Protein AF-A0A0A8WTQ2-F1 (afdb_monomer)

Solvent-accessible surface area (backbone atoms only — not comparable to full-atom values): 17120 Å² total; per-residue (Å²): 131,83,79,76,84,58,74,83,60,85,69,45,47,66,54,45,45,53,53,54,60,69,44,36,67,80,77,40,65,86,68,78,78,81,47,86,86,31,69,68,46,49,50,52,48,53,53,22,51,54,48,33,56,48,39,59,52,68,38,46,84,52,70,68,56,56,51,50,52,35,49,75,70,70,44,81,79,72,81,53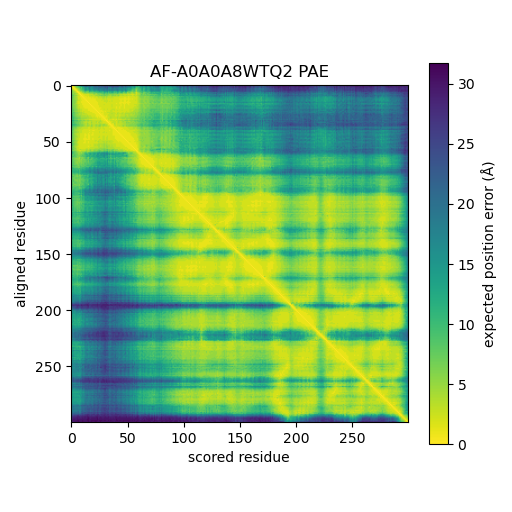,73,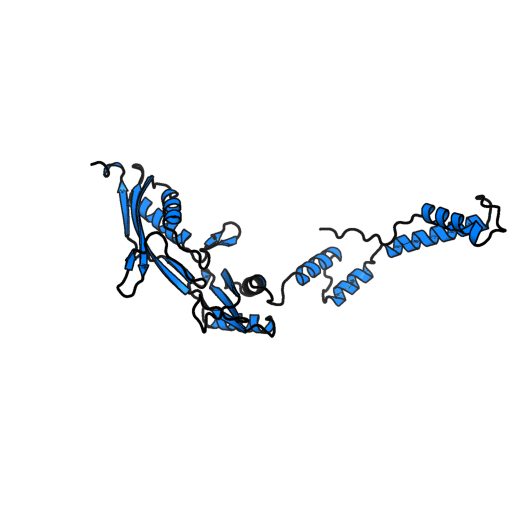67,57,36,50,54,50,51,53,53,56,72,66,51,75,77,52,35,82,50,49,66,36,45,25,50,49,47,53,73,73,32,85,64,39,59,44,56,50,46,42,77,30,22,42,68,92,81,45,58,71,87,45,80,33,86,53,21,29,22,36,32,40,33,36,22,73,91,73,75,38,90,56,50,54,69,69,57,40,53,50,52,42,56,60,44,65,81,24,48,49,92,79,50,48,75,42,56,42,54,60,42,70,47,58,36,28,40,41,34,36,36,31,26,43,88,88,62,60,57,66,61,43,49,52,49,49,52,49,51,52,52,61,62,43,22,75,70,36,80,40,98,87,72,47,72,47,48,52,57,63,29,56,55,50,43,53,68,58,51,51,57,52,53,48,66,38,89,55,44,66,43,72,81,44,78,43,41,28,32,75,50,99,92,41,80,40,78,48,61,64,47,44,86,37,53,61,58,20,39,61,35,78,39,68,88,74,30,45,79,47,65,45,53,61,88,74,72,70,135

Foldseek 3Di:
DDDPQAQPDDDALVNQLVVVVVCCCVPPVVPDDCDPPDVVVVVSSVVSVVVRVVSVVVSDDDPVNLCVVLVVLVFDDDDDSVVSVVVSVVVVVQQQADDDQVNLFSQCVVPDVQFQGKGKDAQDDVVPDDLPDGHHQEMEIETATDVVVVDRWDDPVSQVVSLVSNVVRYDPSHHYHYGYFAEFEKAKEWEFEFEPPDDQVVLVVQLVVLVCQQLPQWDQDPVRRTDHAAAQDKDFQVVSQVSSCPGPGTPHIPDMFMWGQDPVGTDTPPGIGGGRRRHGYDYDPVPYHYHYHYPVVPDD

Structure (mmCIF, N/CA/C/O backbone):
data_AF-A0A0A8WTQ2-F1
#
_entry.id   AF-A0A0A8WTQ2-F1
#
loop_
_atom_site.group_PDB
_atom_site.id
_atom_site.type_symbol
_atom_site.label_atom_id
_atom_site.label_alt_id
_atom_site.label_comp_id
_atom_site.label_asym_id
_atom_site.label_entity_id
_atom_site.label_seq_id
_atom_site.pdbx_PDB_ins_code
_atom_site.Cartn_x
_atom_site.Cartn_y
_atom_site.Cartn_z
_atom_site.occupancy
_atom_site.B_iso_or_equiv
_atom_site.auth_seq_id
_atom_site.auth_comp_id
_atom_site.auth_asym_id
_atom_site.auth_atom_id
_atom_site.pdbx_PDB_model_num
ATOM 1 N N . MET A 1 1 ? -17.372 12.027 11.924 1.00 43.75 1 MET A N 1
ATOM 2 C CA . MET A 1 1 ? -18.764 11.529 11.918 1.00 43.75 1 MET A CA 1
ATOM 3 C C . MET A 1 1 ? -19.214 11.450 13.368 1.00 43.75 1 MET A C 1
ATOM 5 O O . MET A 1 1 ? -18.496 10.845 14.155 1.00 43.75 1 MET A O 1
ATOM 9 N N . ALA A 1 2 ? -20.289 12.140 13.753 1.00 48.84 2 ALA A N 1
ATOM 10 C CA . ALA A 1 2 ? -20.777 12.099 15.131 1.00 48.84 2 ALA A CA 1
ATOM 11 C C . ALA A 1 2 ? -21.326 10.698 15.431 1.00 48.84 2 ALA A C 1
ATOM 13 O O . ALA A 1 2 ? -22.082 10.150 14.629 1.00 48.84 2 ALA A O 1
ATOM 14 N N . ILE A 1 3 ? -20.914 10.110 16.553 1.00 56.56 3 ILE A N 1
ATOM 15 C CA . ILE A 1 3 ? -21.449 8.826 17.009 1.00 56.56 3 ILE A CA 1
ATOM 16 C C . ILE A 1 3 ? -22.942 9.049 17.309 1.00 56.56 3 ILE A C 1
ATOM 18 O O . ILE A 1 3 ? -23.259 9.994 18.038 1.00 56.56 3 ILE A O 1
ATOM 22 N N . PRO A 1 4 ? -23.866 8.251 16.742 1.00 64.81 4 PRO A N 1
ATOM 23 C CA . PRO A 1 4 ? -25.291 8.413 17.002 1.00 64.81 4 PRO A CA 1
ATOM 24 C C . PRO A 1 4 ? -25.571 8.276 18.502 1.00 64.81 4 PRO A C 1
ATOM 26 O O . PRO A 1 4 ? -24.960 7.451 19.183 1.00 64.81 4 PRO A O 1
ATOM 29 N N . SER A 1 5 ? -26.484 9.094 19.028 1.00 65.62 5 SER A N 1
ATOM 30 C CA . SER A 1 5 ? -26.881 9.019 20.434 1.00 65.62 5 SER A CA 1
ATOM 31 C C . SER A 1 5 ? -27.412 7.620 20.746 1.00 65.62 5 SER A C 1
ATOM 33 O O . SER A 1 5 ? -28.364 7.167 20.108 1.00 65.62 5 SER A O 1
ATOM 35 N N . ILE A 1 6 ? -26.799 6.946 21.717 1.00 68.81 6 ILE A N 1
ATOM 36 C CA . ILE A 1 6 ? -27.224 5.617 22.152 1.00 68.81 6 ILE A CA 1
ATOM 37 C C . ILE A 1 6 ? -28.587 5.750 22.836 1.00 68.81 6 ILE A C 1
ATOM 39 O O . ILE A 1 6 ? -28.739 6.508 23.790 1.00 68.81 6 ILE A O 1
ATOM 43 N N . ASN A 1 7 ? -29.571 5.010 22.336 1.00 77.31 7 ASN A N 1
ATOM 44 C CA . ASN A 1 7 ? -30.902 4.913 22.918 1.00 77.31 7 ASN A CA 1
ATOM 45 C C . ASN A 1 7 ? -31.125 3.451 23.328 1.00 77.31 7 ASN A C 1
ATOM 47 O O . ASN A 1 7 ? -31.358 2.601 22.472 1.00 77.31 7 ASN A O 1
ATOM 51 N N . LEU A 1 8 ? -30.935 3.158 24.616 1.00 82.38 8 LEU A N 1
ATOM 52 C CA . LEU A 1 8 ? -31.102 1.826 25.205 1.00 82.38 8 LEU A CA 1
ATOM 53 C C . LEU A 1 8 ? -32.567 1.536 25.546 1.00 82.38 8 LEU A C 1
ATOM 55 O O . LEU A 1 8 ? -32.990 0.388 25.461 1.00 82.38 8 LEU A O 1
ATOM 59 N N . ASP A 1 9 ? -33.325 2.563 25.929 1.00 85.62 9 ASP A N 1
ATOM 60 C CA . ASP A 1 9 ? -34.755 2.478 26.222 1.00 85.62 9 ASP A CA 1
ATOM 61 C C . ASP A 1 9 ? -35.424 3.808 25.854 1.00 85.62 9 ASP A C 1
ATOM 63 O O . ASP A 1 9 ? -34.962 4.876 26.252 1.00 85.62 9 ASP A O 1
ATOM 67 N N . ASN A 1 10 ? -36.494 3.755 25.069 1.00 90.31 10 ASN A N 1
ATOM 68 C CA . ASN A 1 10 ? -37.186 4.925 24.538 1.00 90.31 10 ASN A CA 1
ATOM 69 C C . ASN A 1 10 ? -38.576 5.138 25.150 1.00 90.31 10 ASN A C 1
ATOM 71 O O . ASN A 1 10 ? -39.305 5.997 24.653 1.00 90.31 10 ASN A O 1
ATOM 75 N N . ARG A 1 11 ? -38.947 4.375 26.188 1.00 93.69 11 ARG A N 1
ATOM 76 C CA . ARG A 1 11 ? -40.238 4.534 26.863 1.00 93.69 11 ARG A CA 1
ATOM 77 C C . ARG A 1 11 ? -40.341 5.901 27.522 1.00 93.69 11 ARG A C 1
ATOM 79 O O . ARG A 1 11 ? -39.448 6.331 28.255 1.00 93.69 11 ARG A O 1
ATOM 86 N N . THR A 1 12 ? -41.461 6.550 27.261 1.00 94.62 12 THR A N 1
ATOM 87 C CA . THR A 1 12 ? -41.848 7.825 27.853 1.00 94.62 12 THR A CA 1
ATOM 88 C C . THR A 1 12 ? -42.639 7.608 29.138 1.00 94.62 12 THR A C 1
ATOM 90 O O . THR A 1 12 ? -43.081 6.496 29.442 1.00 94.62 12 THR A O 1
ATOM 93 N N . PHE A 1 13 ? -42.858 8.681 29.893 1.00 96.44 13 PHE A N 1
ATOM 94 C CA . PHE A 1 13 ? -43.782 8.684 31.025 1.00 96.44 13 PHE A CA 1
ATOM 95 C C . PHE A 1 13 ? -45.141 8.053 30.676 1.00 96.44 13 PHE A C 1
ATOM 97 O O . PHE A 1 13 ? -45.623 7.198 31.418 1.00 96.44 13 PHE A O 1
ATOM 104 N N . ASP A 1 14 ? -45.726 8.429 29.535 1.00 96.81 14 ASP A N 1
ATOM 105 C CA . ASP A 1 14 ? -47.048 7.952 29.118 1.00 96.81 14 ASP A CA 1
ATOM 106 C C . ASP A 1 14 ? -47.047 6.446 28.829 1.00 96.81 14 ASP A C 1
ATOM 108 O O . ASP A 1 14 ? -47.980 5.739 29.221 1.00 96.81 14 ASP A O 1
ATOM 112 N N . ASP A 1 15 ? -45.973 5.936 28.218 1.00 97.06 15 ASP A N 1
ATOM 113 C CA . ASP A 1 15 ? -45.803 4.502 27.965 1.00 97.06 15 ASP A CA 1
ATOM 114 C C . ASP A 1 15 ? -45.756 3.714 29.281 1.00 97.06 15 ASP A C 1
ATOM 116 O O . ASP A 1 15 ? -46.431 2.693 29.429 1.00 97.06 15 ASP A O 1
ATOM 120 N N . LEU A 1 16 ? -45.002 4.219 30.267 1.00 97.06 16 LEU A N 1
ATOM 121 C CA . LEU A 1 16 ? -44.865 3.596 31.586 1.00 97.06 16 LEU A CA 1
ATOM 122 C C . LEU A 1 16 ? -46.183 3.618 32.370 1.00 97.06 16 LEU A C 1
ATOM 124 O O . LEU A 1 16 ? -46.544 2.620 33.000 1.00 97.06 16 LEU A O 1
ATOM 128 N N . VAL A 1 17 ? -46.929 4.727 32.315 1.00 96.50 17 VAL A N 1
ATOM 129 C CA . VAL A 1 17 ? -48.241 4.843 32.967 1.00 96.50 17 VAL A CA 1
ATOM 130 C C . VAL A 1 17 ? -49.238 3.874 32.338 1.00 96.50 17 VAL A C 1
ATOM 132 O O . VAL A 1 17 ? -49.962 3.187 33.064 1.00 96.50 17 VAL A O 1
ATOM 135 N N . ALA A 1 18 ? -49.280 3.795 31.007 1.00 96.38 18 ALA A N 1
ATOM 136 C CA . ALA A 1 18 ? -50.167 2.885 30.293 1.00 96.38 18 ALA A CA 1
ATOM 137 C C . ALA A 1 18 ? -49.851 1.416 30.620 1.00 96.38 18 ALA A C 1
ATOM 139 O O . ALA A 1 18 ? -50.764 0.645 30.930 1.00 96.38 18 ALA A O 1
ATOM 140 N N . GLU A 1 19 ? -48.566 1.049 30.620 1.00 96.25 19 GLU A N 1
ATOM 141 C CA . GLU A 1 19 ? -48.093 -0.292 30.972 1.00 96.25 19 GLU A CA 1
ATOM 142 C C . GLU A 1 19 ? -48.492 -0.661 32.409 1.00 96.25 19 GLU A C 1
ATOM 144 O O . GLU A 1 19 ? -49.157 -1.675 32.635 1.00 96.25 19 GLU A O 1
ATOM 149 N N . LEU A 1 20 ? -48.157 0.184 33.389 1.00 95.38 20 LEU A N 1
ATOM 150 C CA . LEU A 1 20 ? -48.417 -0.101 34.801 1.00 95.38 20 LEU A CA 1
ATOM 151 C C . LEU A 1 20 ? -49.912 -0.114 35.136 1.00 95.38 20 LEU A C 1
ATOM 153 O O . LEU A 1 20 ? -50.347 -0.986 35.890 1.00 95.38 20 LEU A O 1
ATOM 157 N N . ARG A 1 21 ? -50.725 0.775 34.546 1.00 94.44 21 ARG A N 1
ATOM 158 C CA . ARG A 1 21 ? -52.193 0.723 34.690 1.00 94.44 21 ARG A CA 1
ATOM 159 C C . ARG A 1 21 ? -52.766 -0.576 34.121 1.00 94.44 21 ARG A C 1
ATOM 161 O O . ARG A 1 21 ? -53.636 -1.179 34.748 1.00 94.44 21 ARG A O 1
ATOM 168 N N . GLY A 1 22 ? -52.247 -1.044 32.985 1.00 94.44 22 GLY A N 1
ATOM 169 C CA . GLY A 1 22 ? -52.631 -2.324 32.384 1.00 94.44 22 GLY A CA 1
ATOM 170 C C . GLY A 1 22 ? -52.325 -3.540 33.267 1.00 94.44 22 GLY A C 1
ATOM 171 O O . GLY A 1 22 ? -52.993 -4.568 33.158 1.00 94.44 22 GLY A O 1
ATOM 172 N N . LEU A 1 23 ? -51.359 -3.423 34.184 1.00 95.38 23 LEU A N 1
ATOM 173 C CA . LEU A 1 23 ? -50.980 -4.480 35.124 1.00 95.38 23 LEU A CA 1
ATOM 174 C C . LEU A 1 23 ? -51.836 -4.507 36.404 1.00 95.38 23 LEU A C 1
ATOM 176 O O . LEU A 1 23 ? -51.878 -5.546 37.072 1.00 95.38 23 LEU A O 1
ATOM 180 N N . ILE A 1 24 ? -52.560 -3.430 36.740 1.00 94.75 24 ILE A N 1
ATOM 181 C CA . ILE A 1 24 ? -53.360 -3.341 37.978 1.00 94.75 24 ILE A CA 1
ATOM 182 C C . ILE A 1 24 ? -54.365 -4.499 38.117 1.00 94.75 24 ILE A C 1
ATOM 184 O O . ILE A 1 24 ? -54.330 -5.157 39.157 1.00 94.75 24 ILE A O 1
ATOM 188 N N . PRO A 1 25 ? -55.194 -4.852 37.109 1.00 94.00 25 PRO A N 1
ATOM 189 C CA . PRO A 1 25 ? -56.193 -5.917 37.264 1.00 94.00 25 PRO A CA 1
ATOM 190 C C . PRO A 1 25 ? -55.592 -7.287 37.595 1.00 94.00 25 PRO A C 1
ATOM 192 O O . PRO A 1 25 ? -56.245 -8.126 38.211 1.00 94.00 25 PRO A O 1
ATOM 195 N N . ARG A 1 26 ? -54.339 -7.523 37.187 1.00 95.81 26 ARG A N 1
ATOM 196 C CA . ARG A 1 26 ? -53.619 -8.771 37.452 1.00 95.81 26 ARG A CA 1
ATOM 197 C C . ARG A 1 26 ? -53.052 -8.826 38.870 1.00 95.81 26 ARG A C 1
ATOM 199 O O . ARG A 1 26 ? -53.019 -9.902 39.458 1.00 95.81 26 ARG A O 1
ATOM 206 N N . HIS A 1 27 ? -52.555 -7.702 39.383 1.00 94.38 27 HIS A N 1
ATOM 207 C CA . HIS A 1 27 ? -51.804 -7.654 40.642 1.00 94.38 27 HIS A CA 1
ATOM 208 C C . HIS A 1 27 ? -52.624 -7.153 41.836 1.00 94.38 27 HIS A C 1
ATOM 210 O O . HIS A 1 27 ? -52.336 -7.535 42.967 1.00 94.38 27 HIS A O 1
ATOM 216 N N . ALA A 1 28 ? -53.636 -6.324 41.594 1.00 93.88 28 ALA A N 1
ATOM 217 C CA . ALA A 1 28 ? -54.506 -5.732 42.603 1.00 93.88 28 ALA A CA 1
ATOM 218 C C . ALA A 1 28 ? -55.959 -5.668 42.083 1.00 93.88 28 ALA A C 1
ATOM 220 O O . ALA A 1 28 ? -56.480 -4.578 41.844 1.00 93.88 28 ALA A O 1
ATO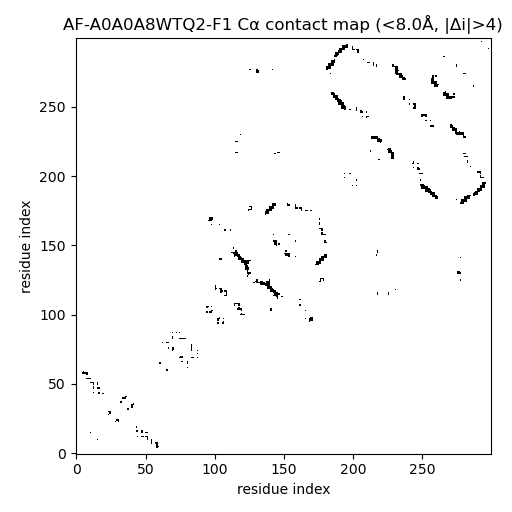M 221 N N . PRO A 1 29 ? -56.630 -6.822 41.892 1.00 93.00 29 PRO A N 1
ATOM 222 C CA . PRO A 1 29 ? -57.983 -6.877 41.326 1.00 93.00 29 PRO A CA 1
ATOM 223 C C . PRO A 1 29 ? -59.034 -6.135 42.168 1.00 93.00 29 PRO A C 1
ATOM 225 O O . PRO A 1 29 ? -60.028 -5.662 41.623 1.00 93.00 29 PRO A O 1
ATOM 228 N N . ASP A 1 30 ? -58.803 -5.990 43.477 1.00 94.88 30 ASP A N 1
ATOM 229 C CA . ASP A 1 30 ? -59.695 -5.265 44.392 1.00 94.88 30 ASP A CA 1
ATOM 230 C C . ASP A 1 30 ? -59.605 -3.733 44.238 1.00 94.88 30 ASP A C 1
ATOM 232 O O . ASP A 1 30 ? -60.490 -2.998 44.684 1.00 94.88 30 ASP A O 1
ATOM 236 N N . TRP A 1 31 ? -58.548 -3.221 43.596 1.00 93.62 31 TRP A N 1
ATOM 237 C CA . TRP A 1 31 ? -58.361 -1.793 43.365 1.00 93.62 31 TRP A CA 1
ATOM 238 C C . TRP A 1 31 ? -59.056 -1.371 42.068 1.00 93.62 31 TRP A C 1
ATOM 240 O O . TRP A 1 31 ? -58.536 -1.559 40.971 1.00 93.62 31 TRP A O 1
ATOM 250 N N . THR A 1 32 ? -60.253 -0.799 42.199 1.00 89.06 32 THR A N 1
ATOM 251 C CA . THR A 1 32 ? -61.153 -0.496 41.068 1.00 89.06 32 THR A CA 1
ATOM 252 C C . THR A 1 32 ? -61.201 0.981 40.671 1.00 89.06 32 THR A C 1
ATOM 254 O O . THR A 1 32 ? -61.645 1.306 39.571 1.00 89.06 32 THR A O 1
ATOM 257 N N . ASN A 1 33 ? -60.753 1.889 41.543 1.00 89.50 33 ASN A N 1
ATOM 258 C CA . ASN A 1 33 ? -60.706 3.323 41.264 1.00 89.50 33 ASN A CA 1
ATOM 259 C C . ASN A 1 33 ? -59.364 3.695 40.621 1.00 89.50 33 ASN A C 1
ATOM 261 O O . ASN A 1 33 ? -58.341 3.661 41.287 1.00 89.50 33 ASN A O 1
ATOM 265 N N . HIS A 1 34 ? -59.351 4.071 39.341 1.00 89.50 34 HIS A N 1
ATOM 266 C CA . HIS A 1 34 ? -58.118 4.468 38.630 1.00 89.50 34 HIS A CA 1
ATOM 267 C C . HIS A 1 34 ? -58.146 5.932 38.165 1.00 89.50 34 HIS A C 1
ATOM 269 O O . HIS A 1 34 ? -57.483 6.313 37.192 1.00 89.50 34 HIS A O 1
ATOM 275 N N . ASN A 1 35 ? -58.943 6.759 38.843 1.00 89.50 35 ASN A N 1
ATOM 276 C CA . ASN A 1 35 ? -59.070 8.182 38.545 1.00 89.50 35 ASN A CA 1
ATOM 277 C C . ASN A 1 35 ? -57.840 8.968 39.023 1.00 89.50 35 ASN A C 1
ATOM 279 O O . ASN A 1 35 ? -57.162 8.566 39.961 1.00 89.50 35 ASN A O 1
ATOM 283 N N . ALA A 1 36 ? -57.602 10.145 38.436 1.00 86.12 36 ALA A N 1
ATOM 284 C CA . ALA A 1 36 ? -56.477 11.016 38.805 1.00 86.12 36 ALA A CA 1
ATOM 285 C C . ALA A 1 36 ? -56.510 11.497 40.272 1.00 86.12 36 ALA A C 1
ATOM 287 O O . ALA A 1 36 ? -55.486 11.869 40.831 1.00 86.12 36 ALA A O 1
ATOM 288 N N . SER A 1 37 ? -57.688 11.495 40.903 1.00 90.19 37 SER A N 1
ATOM 289 C CA . SER A 1 37 ? -57.846 11.841 42.321 1.00 90.19 37 SER A CA 1
ATOM 290 C C . SER A 1 37 ? -57.476 10.701 43.276 1.00 90.19 37 SER A C 1
ATOM 292 O O . SER A 1 37 ? -57.477 10.920 44.485 1.00 90.19 37 SER A O 1
ATOM 294 N N . ASP A 1 38 ? -57.219 9.490 42.769 1.00 93.75 38 ASP A N 1
ATOM 295 C CA . ASP A 1 38 ? -56.779 8.366 43.592 1.00 93.75 38 ASP A CA 1
ATOM 296 C C . ASP A 1 38 ? -55.300 8.551 43.990 1.00 93.75 38 ASP A C 1
ATOM 298 O O . ASP A 1 38 ? -54.435 8.594 43.109 1.00 93.75 38 ASP A O 1
ATOM 302 N N . PRO A 1 39 ? -54.970 8.610 45.295 1.00 94.25 39 PRO A N 1
ATOM 303 C CA . PRO A 1 39 ? -53.586 8.717 45.755 1.00 94.25 39 PRO A CA 1
ATOM 304 C C . PRO A 1 39 ? -52.672 7.591 45.250 1.00 94.25 39 PRO A C 1
ATOM 306 O O . PRO A 1 39 ? -51.480 7.813 45.044 1.00 94.25 39 PRO A O 1
ATOM 309 N N . GLY A 1 40 ? -53.207 6.385 45.037 1.00 93.75 40 GLY A N 1
ATOM 310 C CA . GLY A 1 40 ? -52.465 5.259 44.476 1.00 93.75 40 GLY A CA 1
ATOM 311 C C . GLY A 1 40 ? -52.071 5.495 43.018 1.00 93.75 40 GLY A C 1
ATOM 312 O O . GLY A 1 40 ? -50.952 5.169 42.627 1.00 93.75 40 GLY A O 1
ATOM 313 N N . ILE A 1 41 ? -52.944 6.131 42.231 1.00 95.06 41 ILE A N 1
ATOM 314 C CA . ILE A 1 41 ? -52.635 6.538 40.855 1.00 95.06 41 ILE A CA 1
ATOM 315 C C . ILE A 1 41 ? -51.594 7.656 40.852 1.00 95.06 41 ILE A C 1
ATOM 317 O O . ILE A 1 41 ? -50.642 7.588 40.080 1.00 95.06 41 ILE A O 1
ATOM 321 N N . THR A 1 42 ? -51.700 8.625 41.765 1.00 94.19 42 THR A N 1
ATOM 322 C CA . THR A 1 42 ? -50.681 9.675 41.921 1.00 94.19 42 THR A CA 1
ATOM 323 C C . THR A 1 42 ? -49.303 9.092 42.258 1.00 94.19 42 THR A C 1
ATOM 325 O O . THR A 1 42 ? -48.290 9.535 41.719 1.00 94.19 42 THR A O 1
ATOM 328 N N . LEU A 1 43 ? -49.239 8.077 43.129 1.00 95.62 43 LEU A N 1
ATOM 329 C CA . LEU A 1 43 ? -47.987 7.378 43.436 1.00 95.62 43 LEU A CA 1
ATOM 330 C C . LEU A 1 43 ? -47.450 6.607 42.227 1.00 95.62 43 LEU A C 1
ATOM 332 O O . LEU A 1 43 ? -46.249 6.648 41.970 1.00 95.62 43 LEU A O 1
ATOM 336 N N . LEU A 1 44 ? -48.320 5.931 41.474 1.00 95.56 44 LEU A N 1
ATOM 337 C CA . LEU A 1 44 ? -47.942 5.230 40.246 1.00 95.56 44 LEU A CA 1
ATOM 338 C C . LEU A 1 44 ? -47.325 6.200 39.232 1.00 95.56 44 LEU A C 1
ATOM 340 O O . LEU A 1 44 ? -46.244 5.932 38.711 1.00 95.56 44 LEU A O 1
ATOM 344 N N . GLU A 1 45 ? -47.961 7.348 39.003 1.00 96.12 45 GLU A N 1
ATOM 345 C CA . GLU A 1 45 ? -47.459 8.407 38.123 1.00 96.12 45 GLU A CA 1
ATOM 346 C C . GLU A 1 45 ? -46.109 8.953 38.619 1.00 96.12 45 GLU A C 1
ATOM 348 O O . GLU A 1 45 ? -45.163 9.057 37.839 1.00 96.12 45 GLU A O 1
ATOM 353 N N . LEU A 1 46 ? -45.944 9.195 39.924 1.00 96.62 46 LEU A N 1
ATOM 354 C CA . LEU A 1 46 ? -44.652 9.591 40.498 1.00 96.62 46 LEU A CA 1
ATOM 355 C C . LEU A 1 46 ? -43.543 8.571 40.185 1.00 96.62 46 LEU A C 1
ATOM 357 O O . LEU A 1 46 ? -42.439 8.959 39.798 1.00 96.62 46 LEU A O 1
ATOM 361 N N . PHE A 1 47 ? -43.820 7.271 40.326 1.00 96.94 47 PHE A N 1
ATOM 362 C CA . PHE A 1 47 ? -42.850 6.225 39.991 1.00 96.94 47 PHE A CA 1
ATOM 363 C C . PHE A 1 47 ? -42.557 6.151 38.488 1.00 96.94 47 PHE A C 1
ATOM 365 O O . PHE A 1 47 ? -41.405 5.914 38.126 1.00 96.94 47 PHE A O 1
ATOM 372 N N . CYS A 1 48 ? -43.540 6.409 37.619 1.00 97.44 48 CYS A N 1
ATOM 373 C CA . CYS A 1 48 ? -43.316 6.514 36.171 1.00 97.44 48 CYS A CA 1
ATOM 374 C C . CYS A 1 48 ? -42.370 7.667 35.838 1.00 97.44 48 CYS A C 1
ATOM 376 O O . CYS A 1 48 ? -41.431 7.488 35.067 1.00 97.44 48 CYS A O 1
ATOM 378 N N . TRP A 1 49 ? -42.557 8.825 36.474 1.00 96.75 49 TRP A N 1
ATOM 379 C CA . TRP A 1 49 ? -41.678 9.982 36.300 1.00 96.75 49 TRP A CA 1
ATOM 380 C C . TRP A 1 49 ? -40.243 9.697 36.769 1.00 96.75 49 TRP A C 1
ATOM 382 O O . TRP A 1 49 ? -39.277 10.019 36.073 1.00 96.75 49 TRP A O 1
ATOM 392 N N . VAL A 1 50 ? -40.080 9.028 37.918 1.00 96.94 50 VAL A N 1
ATOM 393 C CA . VAL A 1 50 ? -38.759 8.559 38.373 1.00 96.94 50 VAL A CA 1
ATOM 394 C C . VAL A 1 50 ? -38.157 7.573 37.364 1.00 96.94 50 VAL A C 1
ATOM 396 O O . VAL A 1 50 ? -36.970 7.672 37.054 1.00 96.94 50 VAL A O 1
ATOM 399 N N . GLY A 1 51 ? -38.964 6.650 36.835 1.00 94.50 51 GLY A N 1
ATOM 400 C CA . GLY A 1 51 ? -38.563 5.665 35.831 1.00 94.50 51 GLY A CA 1
ATOM 401 C C . GLY A 1 51 ? -38.054 6.301 34.538 1.00 94.50 51 GLY A C 1
ATOM 402 O O . GLY A 1 51 ? -36.944 5.992 34.109 1.00 94.50 51 GLY A O 1
ATOM 403 N N . GLU A 1 52 ? -38.798 7.247 33.965 1.00 94.38 52 GLU A N 1
ATOM 404 C CA . GLU A 1 52 ? -38.380 8.006 32.779 1.00 94.38 52 GLU A CA 1
ATOM 405 C C . GLU A 1 52 ? -37.074 8.780 33.039 1.00 94.38 52 GLU A C 1
ATOM 407 O O . GLU A 1 52 ? -36.150 8.765 32.221 1.00 94.38 52 GLU A O 1
ATOM 412 N N . GLY A 1 53 ? -36.928 9.383 34.224 1.00 92.44 53 GLY A N 1
ATOM 413 C CA . GLY A 1 53 ? -35.685 10.038 34.635 1.00 92.44 53 GLY A CA 1
ATOM 414 C C . GLY A 1 53 ? -34.483 9.084 34.702 1.00 92.44 53 GLY A C 1
ATOM 415 O O . GLY A 1 53 ? -33.360 9.477 34.363 1.00 92.44 53 GLY A O 1
ATOM 416 N N . LEU A 1 54 ? -34.694 7.828 35.110 1.00 90.12 54 LEU A N 1
ATOM 417 C CA . LEU A 1 54 ? -33.666 6.784 35.084 1.00 90.12 54 LEU A CA 1
ATOM 418 C C . LEU A 1 54 ? -33.353 6.335 33.653 1.00 90.12 54 LEU A C 1
ATOM 420 O O . LEU A 1 54 ? -32.176 6.220 33.319 1.00 90.12 54 LEU A O 1
ATOM 424 N N . ILE A 1 55 ? -34.364 6.156 32.797 1.00 89.44 55 ILE A N 1
ATOM 425 C CA . ILE A 1 55 ? -34.197 5.833 31.369 1.00 89.44 55 ILE A CA 1
ATOM 426 C C . ILE A 1 55 ? -33.338 6.897 30.676 1.00 89.44 55 ILE A C 1
ATOM 428 O O . ILE A 1 55 ? -32.334 6.582 30.036 1.00 89.44 55 ILE A O 1
ATOM 432 N N . TYR A 1 56 ? -33.650 8.175 30.893 1.00 85.38 56 TYR A N 1
ATOM 433 C CA . TYR A 1 56 ? -32.869 9.291 30.367 1.00 85.38 56 TYR A CA 1
ATOM 434 C C . TYR A 1 56 ? -31.399 9.258 30.807 1.00 85.38 56 TYR A C 1
ATOM 436 O O . TYR A 1 56 ? -30.505 9.545 30.009 1.00 85.38 56 TYR A O 1
ATOM 444 N N . ARG A 1 57 ? -31.125 8.911 32.073 1.00 82.88 57 ARG A N 1
ATOM 445 C CA . ARG A 1 57 ? -29.750 8.787 32.586 1.00 82.88 57 ARG A CA 1
ATOM 446 C C . ARG A 1 57 ? -29.027 7.589 31.984 1.00 82.88 57 ARG A C 1
ATOM 448 O O . ARG A 1 57 ? -27.854 7.715 31.657 1.00 82.88 57 ARG A O 1
ATOM 455 N N . THR A 1 58 ? -29.721 6.470 31.816 1.00 82.25 58 THR A N 1
ATOM 456 C CA . THR A 1 58 ? -29.188 5.251 31.196 1.00 82.25 58 THR A CA 1
ATOM 457 C C . THR A 1 58 ? -28.819 5.476 29.731 1.00 82.25 58 THR A C 1
ATOM 459 O O . THR A 1 58 ? -27.775 5.009 29.285 1.00 82.25 58 THR A O 1
ATO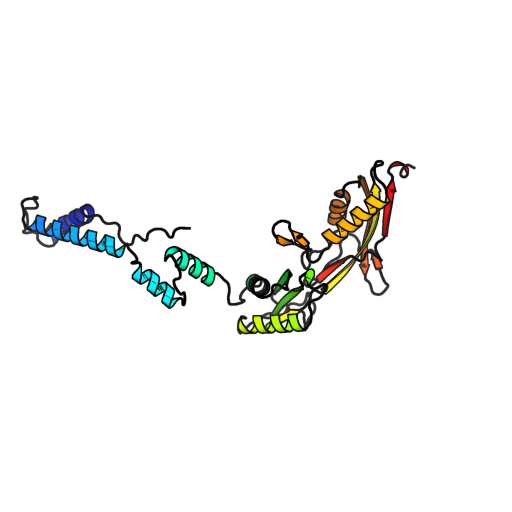M 462 N N . ASN A 1 59 ? -29.604 6.270 28.999 1.00 83.62 59 ASN A N 1
ATOM 463 C CA . ASN A 1 59 ? -29.315 6.646 27.610 1.00 83.62 59 ASN A CA 1
ATOM 464 C C . ASN A 1 59 ? -28.139 7.623 27.454 1.00 83.62 59 ASN A C 1
ATOM 466 O O . ASN A 1 59 ? -27.785 8.012 26.342 1.00 83.62 59 ASN A O 1
ATOM 470 N N . ARG A 1 60 ? -27.517 8.058 28.552 1.00 78.19 60 ARG A N 1
ATOM 471 C CA . ARG A 1 60 ? -26.358 8.946 28.516 1.00 78.19 60 ARG A CA 1
ATOM 472 C C . ARG A 1 60 ? -25.114 8.180 28.910 1.00 78.19 60 ARG A C 1
ATOM 474 O O . ARG A 1 60 ? -25.063 7.573 29.970 1.00 78.19 60 ARG A O 1
ATOM 481 N N . ILE A 1 61 ? -24.068 8.303 28.098 1.00 77.56 61 ILE A N 1
ATOM 482 C CA . ILE A 1 61 ? -22.709 7.987 28.537 1.00 77.56 61 ILE A CA 1
ATOM 483 C C . ILE A 1 61 ? -22.147 9.253 29.196 1.00 77.56 61 ILE A C 1
ATOM 485 O O . ILE A 1 61 ? -21.921 10.240 28.489 1.00 77.56 61 ILE A O 1
ATOM 489 N N . PRO A 1 62 ? -21.909 9.268 30.521 1.00 80.94 62 PRO A N 1
ATOM 490 C CA . PRO A 1 62 ? -21.327 10.427 31.185 1.00 80.94 62 PRO A CA 1
ATOM 491 C C . PRO A 1 62 ? -19.925 10.739 30.653 1.00 80.94 62 PRO A C 1
ATOM 493 O O . PRO A 1 62 ? -19.155 9.839 30.308 1.00 80.94 62 PRO A O 1
ATOM 496 N N . GLU A 1 63 ? -19.545 12.017 30.664 1.00 83.44 63 GLU A N 1
ATOM 497 C CA . GLU A 1 63 ? -18.189 12.445 30.293 1.00 83.44 63 GLU A CA 1
ATOM 498 C C . GLU A 1 63 ? -17.097 11.775 31.139 1.00 83.44 63 GLU A C 1
ATOM 500 O O . GLU A 1 63 ? -16.008 11.496 30.638 1.00 83.44 63 GLU A O 1
ATOM 505 N N . SER A 1 64 ? -17.389 11.462 32.406 1.00 85.81 64 SER A N 1
ATOM 506 C CA . SER A 1 64 ? -16.483 10.720 33.289 1.00 85.81 64 SER A CA 1
ATOM 507 C C . SER A 1 64 ? -16.206 9.305 32.777 1.00 85.81 64 SER A C 1
ATOM 509 O O . SER A 1 64 ? -15.052 8.880 32.761 1.00 85.81 64 SER A O 1
ATOM 511 N N . SER A 1 65 ? -17.231 8.596 32.297 1.00 87.75 65 SER A N 1
ATOM 512 C CA . SER A 1 65 ? -17.078 7.278 31.675 1.00 87.75 65 SER A CA 1
ATOM 513 C C . SER A 1 65 ? -16.271 7.376 30.387 1.00 87.75 65 SER A C 1
ATOM 515 O O . SER A 1 65 ? -15.328 6.612 30.208 1.00 87.75 65 SER A O 1
ATOM 517 N N . ARG A 1 66 ? -16.573 8.358 29.524 1.00 87.50 66 ARG A N 1
ATOM 518 C CA . ARG A 1 66 ? -15.808 8.603 28.288 1.00 87.50 66 ARG A CA 1
ATOM 519 C C . ARG A 1 66 ? -14.326 8.827 28.581 1.00 87.50 66 ARG A C 1
ATOM 521 O O . ARG A 1 66 ? -13.486 8.177 27.970 1.00 87.50 66 ARG A O 1
ATOM 528 N N . ARG A 1 67 ? -14.007 9.688 29.554 1.00 90.56 67 ARG A N 1
ATOM 529 C CA . ARG A 1 67 ? -12.627 9.937 29.991 1.00 90.56 67 ARG A CA 1
ATOM 530 C C . ARG A 1 67 ? -11.964 8.657 30.499 1.00 90.56 67 ARG A C 1
ATOM 532 O O . ARG A 1 67 ? -10.855 8.352 30.081 1.00 90.56 67 ARG A O 1
ATOM 539 N N . ARG A 1 68 ? -12.659 7.868 31.326 1.00 90.56 68 ARG A N 1
ATOM 540 C CA . ARG A 1 68 ? -12.099 6.620 31.857 1.00 90.56 68 ARG A CA 1
ATOM 541 C C . ARG A 1 68 ? -11.834 5.581 30.769 1.00 90.56 68 ARG A C 1
ATOM 543 O O . ARG A 1 68 ? -10.830 4.883 30.838 1.00 90.56 68 ARG A O 1
ATOM 550 N N . PHE A 1 69 ? -12.698 5.488 29.759 1.00 91.12 69 PHE A N 1
ATOM 551 C CA . PHE A 1 69 ? -12.458 4.616 28.609 1.00 91.12 69 PHE A CA 1
ATOM 552 C C . PHE A 1 69 ? -11.241 5.064 27.794 1.00 91.12 69 PHE A C 1
ATOM 554 O O . PHE A 1 69 ? -10.441 4.217 27.411 1.00 91.12 69 PHE A O 1
ATOM 561 N N . LEU A 1 70 ? -11.053 6.371 27.586 1.00 92.50 70 LEU A N 1
ATOM 562 C CA . LEU A 1 70 ? -9.856 6.900 26.919 1.00 92.50 70 LEU A CA 1
ATOM 563 C C . LEU A 1 70 ? -8.577 6.591 27.707 1.00 92.50 70 LEU A C 1
ATOM 565 O O . LEU A 1 70 ? -7.602 6.135 27.116 1.00 92.50 70 LEU A O 1
ATOM 569 N N . GLU A 1 71 ? -8.607 6.740 29.033 1.00 91.56 71 GLU A N 1
ATOM 570 C CA . GLU A 1 71 ? -7.489 6.368 29.913 1.00 91.56 71 GLU A CA 1
ATOM 571 C C . GLU A 1 71 ? -7.158 4.869 29.824 1.00 91.56 71 GLU A C 1
ATOM 573 O O . GLU A 1 71 ? -5.989 4.500 29.751 1.00 91.56 71 GLU A O 1
ATOM 578 N N . LEU A 1 72 ? -8.172 3.994 29.792 1.00 93.81 72 LEU A N 1
ATOM 579 C CA . LEU A 1 72 ? -7.976 2.546 29.623 1.00 93.81 72 LEU A CA 1
ATOM 580 C C . LEU A 1 72 ? -7.382 2.186 28.256 1.00 93.81 72 LEU A C 1
ATOM 582 O O . LEU A 1 72 ? -6.646 1.208 28.150 1.00 93.81 72 LEU A O 1
ATOM 586 N N . LEU A 1 73 ? -7.681 2.977 27.226 1.00 92.56 73 LEU A N 1
ATOM 587 C CA . LEU A 1 73 ? -7.088 2.866 25.891 1.00 92.56 73 LEU A CA 1
ATOM 588 C C . LEU A 1 73 ? -5.713 3.556 25.797 1.00 92.56 73 LEU A C 1
ATOM 590 O O . LEU A 1 73 ? -5.160 3.665 24.705 1.00 92.56 73 LEU A O 1
ATOM 594 N N . GLY A 1 74 ? -5.163 4.040 26.916 1.00 89.69 74 GLY A N 1
ATOM 595 C CA . GLY A 1 74 ? -3.852 4.687 26.973 1.00 89.69 74 GLY A CA 1
ATOM 596 C C . GLY A 1 74 ? -3.806 6.074 26.329 1.00 89.69 74 GLY A C 1
ATOM 597 O O . GLY A 1 74 ? -2.726 6.555 26.002 1.00 89.69 74 GLY A O 1
ATOM 598 N N . THR A 1 75 ? -4.956 6.720 26.113 1.00 89.81 75 THR A N 1
ATOM 599 C CA . THR A 1 75 ? -5.018 8.068 25.539 1.00 89.81 75 THR A CA 1
ATOM 600 C C . THR A 1 75 ? -5.092 9.122 26.636 1.00 89.81 75 THR A C 1
ATOM 602 O O . THR A 1 75 ? -6.040 9.153 27.422 1.00 89.81 75 THR A O 1
ATOM 605 N N . GLU A 1 76 ? -4.124 10.037 26.651 1.00 86.38 76 GLU A N 1
ATOM 606 C CA . GLU A 1 76 ? -4.206 11.252 27.457 1.00 86.38 76 GLU A CA 1
ATOM 607 C C . GLU A 1 76 ? -5.154 12.266 26.804 1.00 86.38 76 GLU A C 1
ATOM 609 O O . GLU A 1 76 ? -5.045 12.588 25.620 1.00 86.38 76 GLU A O 1
ATOM 614 N N . VAL A 1 77 ? -6.107 12.784 27.582 1.00 85.56 77 VAL A N 1
ATOM 615 C CA . VAL A 1 77 ? -7.104 13.739 27.082 1.00 85.56 77 VAL A CA 1
ATOM 616 C C . VAL A 1 77 ? -6.518 15.149 27.101 1.00 85.56 77 VAL A C 1
ATOM 618 O O . VAL A 1 77 ? -6.554 15.830 28.126 1.00 85.56 77 VAL A O 1
ATOM 621 N N . THR A 1 78 ? -6.007 15.599 25.957 1.00 81.56 78 THR A N 1
ATOM 622 C CA . THR A 1 78 ? -5.599 16.988 25.722 1.00 81.56 78 THR A CA 1
ATOM 623 C C . THR A 1 78 ? -6.662 17.683 24.861 1.00 81.56 78 THR A C 1
ATOM 625 O O . THR A 1 78 ? -6.911 17.305 23.723 1.00 81.56 78 THR A O 1
ATOM 628 N N . GLY A 1 79 ? -7.361 18.677 25.418 1.00 86.25 79 GLY A N 1
ATOM 629 C CA . GLY A 1 79 ? -8.451 19.373 24.719 1.00 86.25 79 GLY A CA 1
ATOM 630 C C . GLY A 1 79 ? -9.839 18.774 24.973 1.00 86.25 79 GLY A C 1
ATOM 631 O O . GLY A 1 79 ? -10.163 18.401 26.105 1.00 86.25 79 GLY A O 1
ATOM 632 N N . THR A 1 80 ? -10.700 18.758 23.950 1.00 90.56 80 THR A N 1
ATOM 633 C CA . THR A 1 80 ? -12.087 18.296 24.104 1.00 90.56 80 THR A CA 1
ATOM 634 C C . THR A 1 80 ? -12.175 16.767 24.137 1.00 90.56 80 THR A C 1
ATOM 636 O O . THR A 1 80 ? -11.361 16.053 23.549 1.00 90.56 80 THR A O 1
ATOM 639 N N . LEU A 1 81 ? -13.194 16.237 24.820 1.00 88.56 81 LEU A N 1
ATOM 640 C CA . LEU A 1 81 ? -13.446 14.793 24.870 1.00 88.56 81 LEU A CA 1
ATOM 641 C C . LEU A 1 81 ? -13.806 14.208 23.498 1.00 88.56 81 LEU A C 1
ATOM 643 O O . LEU A 1 81 ? -13.518 13.039 23.247 1.00 88.56 81 LEU A O 1
ATOM 647 N N . ASP A 1 82 ? -14.456 14.982 22.629 1.00 87.44 82 ASP A N 1
ATOM 648 C CA . ASP A 1 82 ? -14.820 14.535 21.281 1.00 87.44 82 ASP A CA 1
ATOM 649 C C . ASP A 1 82 ? -13.580 14.402 20.390 1.00 87.44 82 ASP A C 1
ATOM 651 O O . ASP A 1 82 ? -13.428 13.386 19.708 1.00 87.44 82 ASP A O 1
ATOM 655 N N . ASP A 1 83 ? -12.652 15.361 20.468 1.00 88.88 83 ASP A N 1
ATOM 656 C CA . ASP A 1 83 ? -11.385 15.306 19.731 1.00 88.88 83 ASP A CA 1
ATOM 657 C C . ASP A 1 83 ? -10.518 14.136 20.195 1.00 88.88 83 ASP A C 1
ATOM 659 O O . ASP A 1 83 ? -9.980 13.400 19.364 1.00 88.88 83 ASP A O 1
ATOM 663 N N . ALA A 1 84 ? -10.440 13.918 21.512 1.00 91.25 84 ALA A N 1
ATOM 664 C CA . ALA A 1 84 ? -9.709 12.795 22.087 1.00 91.25 84 ALA A CA 1
ATOM 665 C C . ALA A 1 84 ? -10.294 11.449 21.632 1.00 91.25 84 ALA A C 1
ATOM 667 O O . ALA A 1 84 ? -9.547 10.597 21.162 1.00 91.25 84 ALA A O 1
ATOM 668 N N . VAL A 1 85 ? -11.625 11.278 21.662 1.00 89.38 85 VAL A N 1
ATOM 669 C CA . VAL A 1 85 ? -12.283 10.075 21.113 1.00 89.38 85 VAL A CA 1
ATOM 670 C C . VAL A 1 85 ? -11.943 9.888 19.639 1.00 89.38 85 VAL A C 1
ATOM 672 O O . VAL A 1 85 ? -11.558 8.791 19.235 1.00 89.38 85 VAL A O 1
ATOM 675 N N . ALA A 1 86 ? -12.055 10.940 18.828 1.00 88.31 86 ALA A N 1
ATOM 676 C CA . ALA A 1 86 ? -11.771 10.847 17.403 1.00 88.31 86 ALA A CA 1
ATOM 677 C C . ALA A 1 86 ? -10.300 10.480 17.131 1.00 88.31 86 ALA A C 1
ATOM 679 O O . ALA A 1 86 ? -10.024 9.681 16.237 1.00 88.31 86 ALA A O 1
ATOM 680 N N . ALA A 1 87 ? -9.359 11.029 17.903 1.00 88.25 87 ALA A N 1
ATOM 681 C CA . ALA A 1 87 ? -7.939 10.710 17.802 1.00 88.25 87 ALA A CA 1
ATOM 682 C C . ALA A 1 87 ? -7.636 9.266 18.228 1.00 88.25 87 ALA A C 1
ATOM 684 O O . ALA A 1 87 ? -6.947 8.558 17.496 1.00 88.25 87 ALA A O 1
ATOM 685 N N . THR A 1 88 ? -8.196 8.800 19.349 1.00 90.75 88 THR A N 1
ATOM 686 C CA . THR A 1 88 ? -8.037 7.414 19.811 1.00 90.75 88 THR A CA 1
ATOM 687 C C . THR A 1 88 ? -8.592 6.424 18.799 1.00 90.75 88 THR A C 1
ATOM 689 O O . THR A 1 88 ? -7.920 5.453 18.475 1.00 90.75 88 THR A O 1
ATOM 692 N N . VAL A 1 89 ? -9.787 6.672 18.252 1.00 89.44 89 VAL A N 1
ATOM 693 C CA . VAL A 1 89 ? -10.383 5.789 17.238 1.00 89.44 89 VAL A CA 1
ATOM 694 C C . VAL A 1 89 ? -9.502 5.715 15.992 1.00 89.44 89 VAL A C 1
ATOM 696 O O . VAL A 1 89 ? -9.262 4.616 15.504 1.00 89.44 89 VAL A O 1
ATOM 699 N N . ARG A 1 90 ? -8.962 6.846 15.514 1.00 87.19 90 ARG A N 1
ATOM 700 C CA . ARG A 1 90 ? -7.998 6.843 14.399 1.00 87.19 90 ARG A CA 1
ATOM 701 C C . ARG A 1 90 ? -6.742 6.040 14.732 1.00 87.19 90 ARG A C 1
ATOM 703 O O . ARG A 1 90 ? -6.307 5.245 13.915 1.00 87.19 90 ARG A O 1
ATOM 710 N N . SER A 1 91 ? -6.198 6.206 15.937 1.00 86.25 91 SER A N 1
ATOM 711 C CA . SER A 1 91 ? -5.024 5.455 16.398 1.00 86.25 91 SER A CA 1
ATOM 712 C C . SER A 1 91 ? -5.282 3.944 16.443 1.00 86.25 91 SER A C 1
ATOM 714 O O . SER A 1 91 ? -4.457 3.163 15.984 1.00 86.25 91 SER A O 1
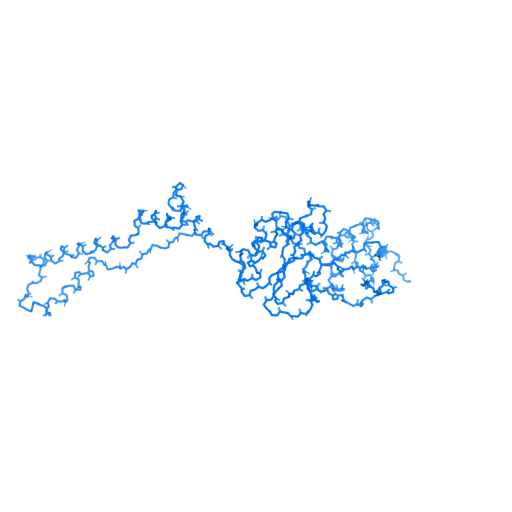ATOM 716 N N . LEU A 1 92 ? -6.459 3.523 16.918 1.00 86.31 92 LEU A N 1
ATOM 717 C CA . LEU A 1 92 ? -6.867 2.113 16.943 1.00 86.31 92 LEU A CA 1
ATOM 718 C C . LEU A 1 92 ? -7.084 1.519 15.545 1.00 86.31 92 LEU A C 1
ATOM 720 O O . LEU A 1 92 ? -7.007 0.303 15.385 1.00 86.31 92 LEU A O 1
ATOM 724 N N . GLN A 1 93 ? -7.389 2.357 14.553 1.00 83.00 93 GLN A N 1
ATOM 725 C CA . GLN A 1 93 ? -7.522 1.946 13.156 1.00 83.00 93 GLN A CA 1
ATOM 726 C C . GLN A 1 93 ? -6.175 1.832 12.442 1.00 83.00 93 GLN A C 1
ATOM 728 O O . GLN A 1 93 ? -6.108 1.157 11.418 1.00 83.00 93 GLN A O 1
ATOM 733 N N . SER A 1 94 ? -5.115 2.454 12.965 1.00 81.25 94 SER A N 1
ATOM 734 C CA . SER A 1 94 ? -3.770 2.303 12.417 1.00 81.25 94 SER A CA 1
ATOM 735 C C . SER A 1 94 ? -3.277 0.869 12.642 1.00 81.25 94 SER A C 1
ATOM 737 O O . SER A 1 94 ? -3.143 0.445 13.796 1.00 81.25 94 SER A O 1
ATOM 739 N N . PRO A 1 95 ? -2.982 0.104 11.575 1.00 83.38 95 PRO A N 1
ATOM 740 C CA . PRO A 1 95 ? -2.474 -1.251 11.720 1.00 83.38 95 PRO A CA 1
ATOM 741 C C . PRO A 1 95 ? -1.149 -1.227 12.479 1.00 83.38 95 PRO A C 1
ATOM 743 O O . PRO A 1 95 ? -0.223 -0.514 12.104 1.00 83.38 95 PRO A O 1
ATOM 746 N N . TRP A 1 96 ? -1.049 -2.010 13.553 1.00 85.88 96 TRP A N 1
ATOM 747 C CA . TRP A 1 96 ? 0.224 -2.240 14.249 1.00 85.88 96 TRP A CA 1
ATOM 748 C C . TRP A 1 96 ? 0.847 -3.594 13.888 1.00 85.88 96 TRP A C 1
ATOM 750 O O . TRP A 1 96 ? 2.053 -3.778 14.020 1.00 85.88 96 TRP A O 1
ATOM 760 N N . ARG A 1 97 ? 0.032 -4.546 13.414 1.00 92.00 97 ARG A N 1
ATOM 761 C CA . ARG A 1 97 ? 0.470 -5.874 12.965 1.00 92.00 97 ARG A CA 1
ATOM 762 C C . ARG A 1 97 ? 0.330 -6.004 11.461 1.00 92.00 97 ARG A C 1
ATOM 764 O O . ARG A 1 97 ? -0.659 -5.547 10.899 1.00 92.00 97 ARG A O 1
ATOM 771 N N . ALA A 1 98 ? 1.284 -6.694 10.852 1.00 93.81 98 ALA A N 1
ATOM 772 C CA . ALA A 1 98 ? 1.259 -7.034 9.442 1.00 93.81 98 ALA A CA 1
ATOM 773 C C . ALA A 1 98 ? 0.538 -8.380 9.260 1.00 93.81 98 ALA A C 1
ATOM 775 O O . ALA A 1 98 ? 1.106 -9.437 9.549 1.00 93.81 98 ALA A O 1
ATOM 776 N N . VAL A 1 99 ? -0.737 -8.337 8.858 1.00 93.19 99 VAL A N 1
ATOM 777 C CA . VAL A 1 99 ? -1.579 -9.533 8.663 1.00 93.19 99 VAL A CA 1
ATOM 778 C C . VAL A 1 99 ? -1.803 -9.795 7.177 1.00 93.19 99 VAL A C 1
ATOM 780 O O . VAL A 1 99 ? -1.636 -10.921 6.718 1.00 93.19 99 VAL A O 1
ATOM 783 N N . THR A 1 100 ? -2.167 -8.756 6.432 1.00 93.75 100 THR A N 1
ATOM 784 C CA . THR A 1 100 ? -2.392 -8.780 4.983 1.00 93.75 100 THR A CA 1
ATOM 785 C C . THR A 1 100 ? -1.224 -8.140 4.234 1.00 93.75 100 THR A C 1
ATOM 787 O O . THR A 1 100 ? -0.429 -7.411 4.826 1.00 93.75 100 THR A O 1
ATOM 790 N N . THR A 1 101 ? -1.126 -8.367 2.920 1.00 94.81 101 THR A N 1
ATOM 791 C CA . THR A 1 101 ? -0.115 -7.710 2.070 1.00 94.81 101 THR A CA 1
ATOM 792 C C . THR A 1 101 ? -0.204 -6.184 2.159 1.00 94.81 101 THR A C 1
ATOM 794 O O . THR A 1 101 ? 0.815 -5.525 2.354 1.00 94.81 101 THR A O 1
ATOM 797 N N . ALA A 1 102 ? -1.421 -5.638 2.151 1.00 94.38 102 ALA A N 1
ATOM 798 C CA . ALA A 1 102 ? -1.671 -4.208 2.316 1.00 94.38 102 ALA A CA 1
ATOM 799 C C . ALA A 1 102 ? -1.217 -3.668 3.686 1.00 94.38 102 ALA A C 1
ATOM 801 O O . ALA A 1 102 ? -0.742 -2.533 3.769 1.00 94.38 102 ALA A O 1
ATOM 802 N N . ASP A 1 103 ? -1.306 -4.466 4.759 1.00 94.81 103 ASP A N 1
ATOM 803 C CA . ASP A 1 103 ? -0.801 -4.054 6.076 1.00 94.81 103 ASP A CA 1
ATOM 804 C C . ASP A 1 103 ? 0.726 -3.925 6.066 1.00 94.81 103 ASP A C 1
ATOM 806 O O . ASP A 1 103 ? 1.252 -2.960 6.615 1.00 94.81 103 ASP A O 1
ATOM 810 N N . PHE A 1 104 ? 1.441 -4.866 5.430 1.00 95.88 104 PHE A N 1
ATOM 811 C CA . PHE A 1 104 ? 2.899 -4.778 5.268 1.00 95.88 104 PHE A CA 1
ATOM 812 C C . PHE A 1 104 ? 3.291 -3.498 4.527 1.00 95.88 104 PHE A C 1
ATOM 814 O O . PHE A 1 104 ? 4.166 -2.768 4.989 1.00 95.88 104 PHE A O 1
ATOM 821 N N . GLU A 1 105 ? 2.630 -3.208 3.407 1.00 95.38 105 GLU A N 1
ATOM 822 C CA . GLU A 1 105 ? 2.896 -2.011 2.602 1.00 95.38 105 GLU A CA 1
ATOM 823 C C . GLU A 1 105 ? 2.625 -0.732 3.402 1.00 95.38 105 GLU A C 1
ATOM 825 O O . GLU A 1 105 ? 3.491 0.137 3.504 1.00 95.38 105 GLU A O 1
ATOM 830 N N . THR A 1 106 ? 1.458 -0.653 4.048 1.00 93.06 106 THR A N 1
ATOM 831 C CA . THR A 1 106 ? 1.038 0.508 4.845 1.00 93.06 106 THR A CA 1
ATOM 832 C C . THR A 1 106 ? 1.985 0.760 6.016 1.00 93.06 106 THR A C 1
ATOM 834 O O . THR A 1 106 ? 2.371 1.903 6.268 1.00 93.06 106 THR A O 1
ATOM 837 N N . LEU A 1 107 ? 2.392 -0.295 6.727 1.00 94.75 107 LEU A N 1
ATOM 838 C CA . LEU A 1 107 ? 3.325 -0.208 7.850 1.00 94.75 107 LEU A CA 1
ATOM 839 C C . LEU A 1 107 ? 4.690 0.333 7.418 1.00 94.75 107 LEU A C 1
ATOM 841 O O . LEU A 1 107 ? 5.241 1.195 8.103 1.00 94.75 107 LEU A O 1
ATOM 845 N N . VAL A 1 108 ? 5.223 -0.141 6.288 1.00 95.44 108 VAL A N 1
ATOM 846 C CA . VAL A 1 108 ? 6.511 0.333 5.762 1.00 95.44 108 VAL A CA 1
ATOM 847 C C . VAL A 1 108 ? 6.413 1.790 5.315 1.00 95.44 108 VAL A C 1
ATOM 849 O O . VAL A 1 108 ? 7.225 2.605 5.743 1.00 95.44 108 VAL A O 1
ATOM 852 N N . LEU A 1 109 ? 5.398 2.144 4.523 1.00 92.75 109 LEU A N 1
ATOM 853 C CA . LEU A 1 109 ? 5.221 3.511 4.020 1.00 92.75 109 LEU A CA 1
ATOM 854 C C . LEU A 1 109 ? 4.988 4.528 5.146 1.00 92.75 109 LEU A C 1
ATOM 856 O O . LEU A 1 109 ? 5.462 5.658 5.071 1.00 92.75 109 LEU A O 1
ATOM 860 N N . THR A 1 110 ? 4.299 4.126 6.216 1.00 91.69 110 THR A N 1
ATOM 861 C CA . THR A 1 110 ? 4.049 5.003 7.369 1.00 91.69 110 THR A CA 1
ATOM 862 C C . THR A 1 110 ? 5.303 5.199 8.226 1.00 91.69 110 THR A C 1
ATOM 864 O O . THR A 1 110 ? 5.512 6.281 8.771 1.00 91.69 110 THR A O 1
ATOM 867 N N . ALA A 1 111 ? 6.132 4.161 8.379 1.00 93.75 111 ALA A N 1
ATOM 868 C CA . ALA A 1 111 ? 7.291 4.194 9.271 1.00 93.75 111 ALA A CA 1
ATOM 869 C C . ALA A 1 111 ? 8.570 4.738 8.615 1.00 93.75 111 ALA A C 1
ATOM 871 O O . ALA A 1 111 ? 9.419 5.282 9.321 1.00 93.75 111 ALA A O 1
ATOM 872 N N . PHE A 1 112 ? 8.718 4.608 7.292 1.00 93.81 112 PHE A N 1
ATOM 873 C CA . PHE A 1 112 ? 9.959 4.920 6.580 1.00 93.81 112 PHE A CA 1
ATOM 874 C C . PHE A 1 112 ? 9.749 5.979 5.488 1.00 93.81 112 PHE A C 1
ATOM 876 O O . PHE A 1 112 ? 9.480 5.630 4.341 1.00 93.81 112 PHE A O 1
ATOM 883 N N . PRO A 1 113 ? 9.984 7.272 5.782 1.00 89.94 113 PRO A N 1
ATOM 884 C CA . PRO A 1 113 ? 9.874 8.350 4.790 1.00 89.94 113 PRO A CA 1
ATOM 885 C C . PRO A 1 113 ? 10.830 8.217 3.594 1.00 89.94 113 PRO A C 1
ATOM 887 O O . PRO A 1 113 ? 10.603 8.810 2.546 1.00 89.94 113 PRO A O 1
ATOM 890 N N . LEU A 1 114 ? 11.915 7.447 3.744 1.00 89.75 114 LEU A N 1
ATOM 891 C CA . LEU A 1 114 ? 12.867 7.155 2.667 1.00 89.75 114 LEU A CA 1
ATOM 892 C C . LEU A 1 114 ? 12.351 6.104 1.670 1.00 89.75 114 LEU A C 1
ATOM 894 O O . LEU A 1 114 ? 13.035 5.829 0.685 1.00 89.75 114 LEU A O 1
ATOM 898 N N . VAL A 1 115 ? 11.185 5.502 1.914 1.00 92.19 115 VAL A N 1
ATOM 899 C CA . VAL A 1 115 ? 10.546 4.524 1.029 1.00 92.19 115 VAL A CA 1
ATOM 900 C C . VAL A 1 115 ? 9.416 5.215 0.276 1.00 92.19 115 VAL A C 1
ATOM 902 O O . VAL A 1 115 ? 8.460 5.685 0.882 1.00 92.19 115 VAL A O 1
ATOM 905 N N . ALA A 1 116 ? 9.508 5.259 -1.053 1.00 90.56 116 ALA A N 1
ATOM 906 C CA . ALA A 1 116 ? 8.453 5.823 -1.893 1.00 90.56 116 ALA A CA 1
ATOM 907 C C . ALA A 1 116 ? 7.360 4.806 -2.231 1.00 90.56 116 ALA A C 1
ATOM 909 O O . ALA A 1 116 ? 6.192 5.172 -2.333 1.00 90.56 116 ALA A O 1
ATOM 910 N N . ARG A 1 117 ? 7.726 3.533 -2.431 1.00 91.00 117 ARG A N 1
ATOM 911 C CA . ARG A 1 117 ? 6.770 2.446 -2.691 1.00 91.00 117 ARG A CA 1
ATOM 912 C C . ARG A 1 117 ? 7.176 1.195 -1.932 1.00 91.00 117 ARG A C 1
ATOM 914 O O . ARG A 1 117 ? 8.356 0.855 -1.861 1.00 91.00 117 ARG A O 1
ATOM 921 N N . ALA A 1 118 ? 6.176 0.489 -1.431 1.00 93.25 118 ALA A N 1
ATOM 922 C CA . ALA A 1 118 ? 6.308 -0.865 -0.929 1.00 93.25 118 ALA A CA 1
ATOM 923 C C . ALA A 1 118 ? 5.332 -1.748 -1.710 1.00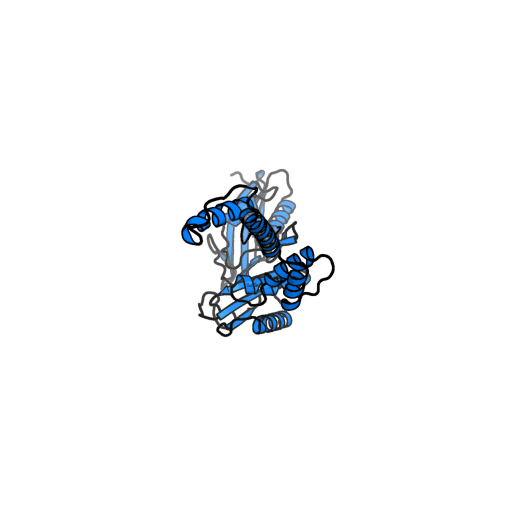 93.25 118 ALA A C 1
ATOM 925 O O . ALA A 1 118 ? 4.191 -1.347 -1.920 1.00 93.25 118 ALA A O 1
ATOM 926 N N . CYS A 1 119 ? 5.782 -2.917 -2.156 1.00 93.81 119 CYS A N 1
ATOM 927 C CA . CYS A 1 119 ? 4.920 -3.918 -2.782 1.00 93.81 119 CYS A CA 1
ATOM 928 C C . CYS A 1 119 ? 5.124 -5.251 -2.073 1.00 93.81 119 CYS A C 1
ATOM 930 O O . CYS A 1 119 ? 6.255 -5.721 -1.938 1.00 93.81 119 CYS A O 1
ATOM 932 N N . CYS A 1 120 ? 4.044 -5.839 -1.578 1.00 95.12 120 CYS A N 1
ATOM 933 C CA . CYS A 1 120 ? 4.078 -7.052 -0.786 1.00 95.12 120 CYS A CA 1
ATOM 934 C C . CYS A 1 120 ? 3.460 -8.218 -1.559 1.00 95.12 120 CYS A C 1
ATOM 936 O O . CYS A 1 120 ? 2.290 -8.192 -1.939 1.00 95.12 120 CYS A O 1
ATOM 938 N N . LEU A 1 121 ? 4.251 -9.272 -1.753 1.00 94.75 121 LEU A N 1
ATOM 939 C CA . LEU A 1 121 ? 3.838 -10.489 -2.439 1.00 94.75 121 LEU A CA 1
ATOM 940 C C . LEU A 1 121 ? 3.680 -11.627 -1.429 1.00 94.75 121 LEU A C 1
ATOM 942 O O . LEU A 1 121 ? 4.635 -12.010 -0.745 1.00 94.75 121 LEU A O 1
ATOM 946 N N . ALA A 1 122 ? 2.466 -12.169 -1.352 1.00 94.62 122 ALA A N 1
ATOM 947 C CA . ALA A 1 122 ? 2.156 -13.340 -0.542 1.00 94.62 122 ALA A CA 1
ATOM 948 C C . ALA A 1 122 ? 2.664 -14.630 -1.197 1.00 94.62 122 ALA A C 1
ATOM 950 O O . ALA A 1 122 ? 2.731 -14.742 -2.420 1.00 94.62 122 ALA A O 1
ATOM 951 N N . ASP A 1 123 ? 3.013 -15.604 -0.361 1.00 94.44 123 ASP A N 1
ATOM 952 C CA . ASP A 1 123 ? 3.543 -16.914 -0.736 1.00 94.44 123 ASP A CA 1
ATOM 953 C C . ASP A 1 123 ? 4.779 -16.835 -1.641 1.00 94.44 123 ASP A C 1
ATOM 955 O O . ASP A 1 123 ? 4.928 -17.608 -2.588 1.00 94.44 123 ASP A O 1
ATOM 959 N N . ARG A 1 124 ? 5.677 -15.879 -1.376 1.00 94.50 124 ARG A N 1
ATOM 960 C CA . ARG A 1 124 ? 6.932 -15.674 -2.120 1.00 94.50 124 ARG A CA 1
ATOM 961 C C . ARG A 1 124 ? 8.104 -15.465 -1.163 1.00 94.50 124 ARG A C 1
ATOM 963 O O . ARG A 1 124 ? 7.984 -14.719 -0.190 1.00 94.50 124 ARG A O 1
ATOM 970 N N . ALA A 1 125 ? 9.255 -16.066 -1.473 1.00 93.81 125 ALA A N 1
ATOM 971 C CA . ALA A 1 125 ? 10.538 -15.790 -0.811 1.00 93.81 125 ALA A CA 1
ATOM 972 C C . ALA A 1 125 ? 11.573 -15.340 -1.849 1.00 93.81 125 ALA A C 1
ATOM 974 O O . ALA A 1 125 ? 12.368 -16.138 -2.347 1.00 93.81 125 ALA A O 1
ATOM 975 N N . LEU A 1 126 ? 11.522 -14.058 -2.208 1.00 91.94 126 LEU A N 1
ATOM 976 C CA . LEU A 1 126 ? 12.312 -13.477 -3.299 1.00 91.94 126 LEU A CA 1
ATOM 977 C C . LEU A 1 126 ? 13.830 -13.474 -3.045 1.00 91.94 126 LEU A C 1
ATOM 979 O O . LEU A 1 126 ? 14.603 -13.242 -3.966 1.00 91.94 126 LEU A O 1
ATOM 983 N N . ASP A 1 127 ? 14.264 -13.727 -1.811 1.00 89.81 127 ASP A N 1
ATOM 984 C CA . ASP A 1 127 ? 15.671 -13.884 -1.428 1.00 89.81 127 ASP A CA 1
ATOM 985 C C . ASP A 1 127 ? 16.206 -15.316 -1.635 1.00 89.81 127 ASP A C 1
ATOM 987 O O . ASP A 1 127 ? 17.417 -15.534 -1.601 1.00 89.81 127 ASP A O 1
ATOM 991 N N . ARG A 1 128 ? 15.319 -16.304 -1.807 1.00 87.12 128 ARG A N 1
ATOM 992 C CA . ARG A 1 128 ? 15.648 -17.743 -1.805 1.00 87.12 128 ARG A CA 1
ATOM 993 C C . ARG A 1 128 ? 15.197 -18.486 -3.054 1.00 87.12 128 ARG A C 1
ATOM 995 O O . ARG A 1 128 ? 15.755 -19.541 -3.346 1.00 87.12 128 ARG A O 1
ATOM 1002 N N . SER A 1 129 ? 14.187 -17.971 -3.741 1.00 87.81 129 SER A N 1
ATOM 1003 C CA . SER A 1 129 ? 13.501 -18.633 -4.847 1.00 87.81 129 SER A CA 1
ATOM 1004 C C . SER A 1 129 ? 13.219 -17.654 -5.983 1.00 87.81 129 SER A C 1
ATOM 1006 O O . SER A 1 129 ? 13.315 -16.436 -5.819 1.00 87.81 129 SER A O 1
ATOM 1008 N N . GLY A 1 130 ? 12.876 -18.200 -7.152 1.00 86.50 130 GLY A N 1
ATOM 1009 C CA . GLY A 1 130 ? 12.486 -17.390 -8.304 1.00 86.50 130 GLY A CA 1
ATOM 1010 C C . GLY A 1 130 ? 11.217 -16.564 -8.035 1.00 86.50 130 GLY A C 1
ATOM 1011 O O . GLY A 1 130 ? 10.407 -16.947 -7.190 1.00 86.50 130 GLY A O 1
ATOM 1012 N N . PRO A 1 131 ? 11.006 -15.453 -8.763 1.00 84.88 131 PRO A N 1
ATOM 1013 C CA . PRO A 1 131 ? 9.858 -14.565 -8.548 1.00 84.88 131 PRO A CA 1
ATOM 1014 C C . PRO A 1 131 ? 8.496 -15.236 -8.771 1.00 84.88 131 PRO A C 1
ATOM 1016 O O . PRO A 1 131 ? 7.514 -14.865 -8.129 1.00 84.88 131 PRO A O 1
ATOM 1019 N N . ASP A 1 132 ? 8.455 -16.252 -9.633 1.00 85.50 132 ASP A N 1
ATOM 1020 C CA . ASP A 1 132 ? 7.237 -16.996 -9.966 1.00 85.50 132 ASP A CA 1
ATOM 1021 C C . ASP A 1 132 ? 7.063 -18.272 -9.123 1.00 85.50 132 ASP A C 1
ATOM 1023 O O . ASP A 1 132 ? 6.049 -18.959 -9.236 1.00 85.50 132 ASP A O 1
ATOM 1027 N N . GLU A 1 133 ? 8.034 -18.605 -8.266 1.00 91.00 133 GLU A N 1
ATOM 1028 C CA . GLU A 1 133 ? 7.988 -19.803 -7.429 1.00 91.00 133 GLU A CA 1
ATOM 1029 C C . GLU A 1 133 ? 7.194 -19.540 -6.144 1.00 91.00 133 GLU A C 1
ATOM 1031 O O . GLU A 1 133 ? 7.536 -18.683 -5.324 1.00 91.00 133 GLU A O 1
ATOM 1036 N N . GLU A 1 134 ? 6.130 -20.314 -5.953 1.00 92.62 134 GLU A N 1
ATOM 1037 C CA . GLU A 1 134 ? 5.275 -20.215 -4.778 1.00 92.62 134 GLU A CA 1
ATOM 1038 C C . GLU A 1 134 ? 5.879 -20.919 -3.558 1.00 92.62 134 GLU A C 1
ATOM 1040 O O . GLU A 1 134 ? 6.367 -22.049 -3.627 1.00 92.62 134 GLU A O 1
ATOM 1045 N N . ARG A 1 135 ? 5.815 -20.250 -2.405 1.00 93.44 135 ARG A N 1
ATOM 1046 C CA . ARG A 1 135 ? 6.288 -20.747 -1.114 1.00 93.44 135 ARG A CA 1
ATOM 1047 C C . ARG A 1 135 ? 5.313 -20.380 -0.009 1.00 93.44 135 ARG A C 1
ATOM 1049 O O . ARG A 1 135 ? 5.366 -19.282 0.539 1.00 93.44 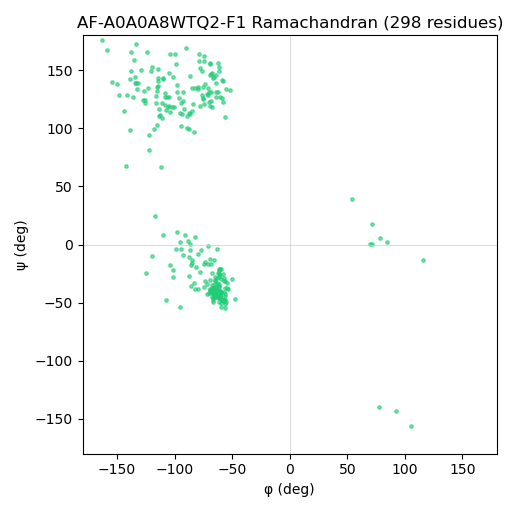135 ARG A O 1
ATOM 1056 N N . THR A 1 136 ? 4.460 -21.329 0.352 1.00 92.88 136 THR A N 1
ATOM 1057 C CA . THR A 1 136 ? 3.422 -21.124 1.363 1.00 92.88 136 THR A CA 1
ATOM 1058 C C . THR A 1 136 ? 3.989 -20.635 2.695 1.00 92.88 136 THR A C 1
ATOM 1060 O O . THR A 1 136 ? 4.964 -21.189 3.209 1.00 92.88 136 THR A O 1
ATOM 1063 N N . GLY A 1 137 ? 3.353 -19.613 3.270 1.00 91.69 137 GLY A N 1
ATOM 1064 C CA . GLY A 1 137 ? 3.745 -19.050 4.567 1.00 91.69 137 GLY A CA 1
ATOM 1065 C C . GLY A 1 137 ? 4.961 -18.124 4.505 1.00 91.69 137 GLY A C 1
ATOM 1066 O O . GLY A 1 137 ? 5.429 -17.667 5.550 1.00 91.69 137 GLY A O 1
ATOM 1067 N N . HIS A 1 138 ? 5.459 -17.830 3.301 1.00 95.62 138 HIS A N 1
ATOM 1068 C CA . HIS A 1 138 ? 6.455 -16.796 3.066 1.00 95.62 138 HIS A CA 1
ATOM 1069 C C . HIS A 1 138 ? 5.808 -15.532 2.503 1.00 95.62 138 HIS A C 1
ATOM 1071 O O . HIS A 1 138 ? 4.879 -15.603 1.707 1.00 95.62 138 HIS A O 1
ATOM 1077 N N . VAL A 1 139 ? 6.315 -14.368 2.883 1.00 95.94 139 VAL A N 1
ATOM 1078 C CA . VAL A 1 139 ? 5.881 -13.073 2.351 1.00 95.94 139 VAL A CA 1
ATOM 1079 C C . VAL A 1 139 ? 7.116 -12.268 1.984 1.00 95.94 139 VAL A C 1
ATOM 1081 O O . VAL A 1 139 ? 8.054 -12.189 2.773 1.00 95.94 139 VAL A O 1
ATOM 1084 N N . SER A 1 140 ? 7.135 -11.652 0.808 1.00 96.69 140 SER A N 1
ATOM 1085 C CA . SER A 1 140 ? 8.239 -10.782 0.397 1.00 96.69 140 SER A CA 1
ATOM 1086 C C . SER A 1 140 ? 7.763 -9.351 0.223 1.00 96.69 140 SER A C 1
ATOM 1088 O O . SER A 1 140 ? 6.813 -9.099 -0.511 1.00 96.69 140 SER A O 1
ATOM 1090 N N . VAL A 1 141 ? 8.450 -8.418 0.874 1.00 96.75 141 VAL A N 1
ATOM 1091 C CA . VAL A 1 141 ? 8.211 -6.981 0.762 1.00 96.75 141 VAL A CA 1
ATOM 1092 C C . VAL A 1 141 ? 9.321 -6.367 -0.079 1.00 96.75 141 VAL A C 1
ATOM 1094 O O . VAL A 1 141 ? 10.499 -6.424 0.276 1.00 96.75 141 VAL A O 1
ATOM 1097 N N . ILE A 1 142 ? 8.936 -5.782 -1.203 1.00 95.88 142 ILE A N 1
ATOM 1098 C CA . ILE A 1 142 ? 9.820 -5.081 -2.124 1.00 95.88 142 ILE A CA 1
ATOM 1099 C C . ILE A 1 142 ? 9.817 -3.605 -1.746 1.00 95.88 142 ILE A C 1
ATOM 1101 O O . ILE A 1 142 ? 8.760 -2.976 -1.712 1.00 95.88 142 ILE A O 1
ATOM 1105 N N . VAL A 1 143 ? 10.995 -3.054 -1.466 1.00 95.12 143 VAL A N 1
ATOM 1106 C CA . VAL A 1 143 ? 11.172 -1.674 -1.002 1.00 95.12 143 VAL A CA 1
ATOM 1107 C C . VAL A 1 143 ? 11.778 -0.828 -2.113 1.00 95.12 143 VAL A C 1
ATOM 1109 O O . VAL A 1 143 ? 12.925 -1.038 -2.505 1.00 95.12 143 VAL A O 1
ATOM 1112 N N . VAL A 1 144 ? 11.027 0.162 -2.594 1.00 93.12 144 VAL A N 1
ATOM 1113 C CA . VAL A 1 144 ? 11.502 1.142 -3.578 1.00 93.12 144 VAL A CA 1
ATOM 1114 C C . VAL A 1 144 ? 11.860 2.439 -2.851 1.00 93.12 144 VAL A C 1
ATOM 1116 O O . VAL A 1 144 ? 10.984 3.048 -2.223 1.00 93.12 144 VAL A O 1
ATOM 1119 N N . PRO A 1 145 ? 13.127 2.877 -2.902 1.00 91.25 145 PRO A N 1
ATOM 1120 C CA . PRO A 1 145 ? 13.559 4.081 -2.208 1.00 91.25 145 PRO A CA 1
ATOM 1121 C C . PRO A 1 145 ? 12.965 5.345 -2.844 1.00 91.25 145 PRO A C 1
ATOM 1123 O O . PRO A 1 145 ? 12.602 5.369 -4.020 1.00 91.25 145 PRO A O 1
ATOM 1126 N N . HIS A 1 146 ? 12.875 6.413 -2.055 1.00 86.62 146 HIS A N 1
ATOM 1127 C CA . HIS A 1 146 ? 12.435 7.720 -2.530 1.00 86.62 146 HIS A CA 1
ATOM 1128 C C . HIS A 1 146 ? 13.451 8.318 -3.523 1.00 86.62 146 HIS A C 1
ATOM 1130 O O . HIS A 1 146 ? 14.655 8.163 -3.294 1.00 86.62 146 HIS A O 1
ATOM 1136 N N . PRO A 1 147 ? 13.027 9.030 -4.588 1.00 80.31 147 PRO A N 1
ATOM 1137 C CA . PRO A 1 147 ? 13.928 9.626 -5.581 1.00 80.31 147 PRO A CA 1
ATOM 1138 C C . PRO A 1 147 ? 14.999 10.533 -4.968 1.00 80.31 147 PRO A C 1
ATOM 1140 O O . PRO A 1 147 ? 16.137 10.545 -5.430 1.00 80.31 147 PRO A O 1
ATOM 1143 N N . ASP A 1 148 ? 14.664 11.222 -3.873 1.00 77.94 148 ASP A N 1
ATOM 1144 C CA . ASP A 1 148 ? 15.589 12.086 -3.123 1.00 77.94 148 ASP A CA 1
ATOM 1145 C C . ASP A 1 148 ? 16.796 11.337 -2.542 1.00 77.94 148 ASP A C 1
ATOM 1147 O O . ASP A 1 148 ? 17.827 11.944 -2.256 1.00 77.94 148 ASP A O 1
ATOM 1151 N N . SER A 1 149 ? 16.700 10.013 -2.383 1.00 73.06 149 SER A N 1
ATOM 1152 C CA . SER A 1 149 ? 17.841 9.182 -1.989 1.00 73.06 149 SER A CA 1
ATOM 1153 C C . SER A 1 149 ? 18.921 9.098 -3.077 1.00 73.06 149 SER A C 1
ATOM 1155 O O . SER A 1 149 ? 20.046 8.692 -2.791 1.00 73.06 149 SER A O 1
ATOM 1157 N N . GLY A 1 150 ? 18.591 9.461 -4.322 1.00 70.50 150 GLY A N 1
ATOM 1158 C CA . GLY A 1 150 ? 19.485 9.413 -5.479 1.00 70.50 150 GLY A CA 1
ATOM 1159 C C . GLY A 1 150 ? 19.814 8.002 -5.977 1.00 70.50 150 GLY A C 1
ATOM 1160 O O . GLY A 1 150 ? 20.560 7.865 -6.945 1.00 70.50 150 GLY A O 1
ATOM 1161 N N . ALA A 1 151 ? 19.277 6.953 -5.345 1.00 77.06 151 ALA A N 1
ATOM 1162 C CA . ALA A 1 151 ? 19.526 5.562 -5.699 1.00 77.06 151 ALA A CA 1
ATOM 1163 C C . ALA A 1 151 ? 18.249 4.887 -6.207 1.00 77.06 151 ALA A C 1
ATOM 1165 O O . ALA A 1 151 ? 17.182 5.017 -5.618 1.00 77.06 151 ALA A O 1
ATOM 1166 N N . MET A 1 152 ? 18.371 4.118 -7.289 1.00 77.31 152 MET A N 1
ATOM 1167 C CA . MET A 1 152 ? 17.263 3.335 -7.849 1.00 77.31 152 MET A CA 1
ATOM 1168 C C . MET A 1 152 ? 17.002 2.038 -7.057 1.00 77.31 152 MET A C 1
ATOM 1170 O O . MET A 1 152 ? 15.894 1.506 -7.071 1.00 77.31 152 MET A O 1
ATOM 1174 N N . ALA A 1 153 ? 18.015 1.547 -6.338 1.00 85.88 153 ALA A N 1
ATOM 1175 C CA . ALA A 1 153 ? 17.925 0.398 -5.444 1.00 85.88 153 ALA A CA 1
ATOM 1176 C C . ALA A 1 153 ? 18.148 0.838 -3.985 1.00 85.88 153 ALA A C 1
ATOM 1178 O O . ALA A 1 153 ? 18.980 1.716 -3.735 1.00 85.88 153 ALA A O 1
ATOM 1179 N N . PRO A 1 154 ? 17.432 0.247 -3.014 1.00 90.44 154 PRO A N 1
ATOM 1180 C CA . PRO A 1 154 ? 17.569 0.607 -1.608 1.00 90.44 154 PRO A CA 1
ATOM 1181 C C . PRO A 1 154 ? 18.940 0.193 -1.060 1.00 90.44 154 PRO A C 1
ATOM 1183 O O . PRO A 1 154 ? 19.501 -0.839 -1.434 1.00 90.44 154 PRO A O 1
ATOM 1186 N N . ALA A 1 155 ? 19.469 0.985 -0.127 1.00 91.69 155 ALA A N 1
ATOM 1187 C CA . ALA A 1 155 ? 20.689 0.626 0.587 1.00 91.69 155 ALA A CA 1
ATOM 1188 C C . ALA A 1 155 ? 20.457 -0.627 1.463 1.00 91.69 155 ALA A C 1
ATOM 1190 O O . ALA A 1 155 ? 19.396 -0.731 2.084 1.00 91.69 155 ALA A O 1
ATOM 1191 N N . PRO A 1 156 ? 21.444 -1.533 1.614 1.00 93.12 156 PRO A N 1
ATOM 1192 C CA . PRO A 1 156 ? 21.297 -2.727 2.454 1.00 93.12 156 PRO A CA 1
ATOM 1193 C C . PRO A 1 156 ? 20.878 -2.417 3.898 1.00 93.12 156 PRO A C 1
ATOM 1195 O O . PRO A 1 156 ? 20.031 -3.103 4.456 1.00 93.12 156 PRO A O 1
ATOM 1198 N N . ALA A 1 157 ? 21.387 -1.319 4.467 1.00 94.06 157 ALA A N 1
ATOM 1199 C CA . ALA A 1 157 ? 21.019 -0.880 5.812 1.00 94.06 157 ALA A CA 1
ATOM 1200 C C . ALA A 1 157 ? 19.519 -0.553 5.954 1.00 94.06 157 ALA A C 1
ATOM 1202 O O . ALA A 1 157 ? 18.930 -0.848 6.990 1.00 94.06 157 ALA A O 1
ATOM 1203 N N . LEU A 1 158 ? 18.897 0.017 4.913 1.00 94.25 158 LEU A N 1
ATOM 1204 C CA . LEU A 1 158 ? 17.457 0.288 4.901 1.00 94.25 158 LEU A CA 1
ATOM 1205 C C . LEU A 1 158 ? 16.660 -1.022 4.863 1.00 94.25 158 LEU A C 1
ATOM 1207 O O . LEU A 1 158 ? 15.676 -1.156 5.583 1.00 94.25 158 LEU A O 1
ATOM 1211 N N . LEU A 1 159 ? 17.099 -1.998 4.061 1.00 95.94 159 LEU A N 1
ATOM 1212 C CA . LEU A 1 159 ? 16.457 -3.314 3.988 1.00 95.94 159 LEU A CA 1
ATOM 1213 C C . LEU A 1 159 ? 16.499 -4.038 5.341 1.00 95.94 159 LEU A C 1
ATOM 1215 O O . LEU A 1 159 ? 15.473 -4.549 5.787 1.00 95.94 159 LEU A O 1
ATOM 1219 N N . ASP A 1 160 ? 17.648 -4.020 6.020 1.00 96.38 160 ASP A N 1
ATOM 1220 C CA . ASP A 1 160 ? 17.815 -4.621 7.349 1.00 96.38 160 ASP A CA 1
ATOM 1221 C C . ASP A 1 160 ? 16.938 -3.934 8.409 1.00 96.38 160 ASP A C 1
ATOM 1223 O O . ASP A 1 160 ? 16.349 -4.586 9.278 1.00 96.38 160 ASP A O 1
ATOM 1227 N N . GLU A 1 161 ? 16.822 -2.605 8.343 1.00 96.88 161 GLU A N 1
ATOM 1228 C CA . GLU A 1 161 ? 15.991 -1.837 9.266 1.00 96.88 161 GLU A CA 1
ATOM 1229 C C . GLU A 1 161 ? 14.502 -2.144 9.079 1.00 96.88 161 GLU A C 1
ATOM 1231 O O . GLU A 1 161 ? 13.806 -2.434 10.058 1.00 96.88 161 GLU A O 1
ATOM 1236 N N . VAL A 1 162 ? 14.035 -2.166 7.827 1.00 97.12 162 VAL A N 1
ATOM 1237 C CA . VAL A 1 162 ? 12.661 -2.545 7.472 1.00 97.12 162 VAL A CA 1
ATOM 1238 C C . VAL A 1 162 ? 12.380 -3.994 7.872 1.00 97.12 162 VAL A C 1
ATOM 1240 O O . VAL A 1 162 ? 11.331 -4.276 8.454 1.00 97.12 162 VAL A O 1
ATOM 1243 N N . TYR A 1 163 ? 13.321 -4.914 7.636 1.00 97.12 163 TYR A N 1
ATOM 1244 C CA . TYR A 1 163 ? 13.189 -6.313 8.043 1.00 97.12 163 TYR A CA 1
ATOM 1245 C C . TYR A 1 163 ? 12.947 -6.435 9.546 1.00 97.12 163 TYR A C 1
ATOM 1247 O O . TYR A 1 163 ? 11.984 -7.082 9.961 1.00 97.12 163 TYR A O 1
ATOM 1255 N N . ARG A 1 164 ? 13.781 -5.791 10.368 1.00 97.19 164 ARG A N 1
ATOM 1256 C CA . ARG A 1 164 ? 13.661 -5.836 11.831 1.00 97.19 164 ARG A CA 1
ATOM 1257 C C . ARG A 1 164 ? 12.367 -5.185 12.319 1.00 97.19 164 ARG A C 1
ATOM 1259 O O . ARG A 1 164 ? 11.724 -5.714 13.219 1.00 97.19 164 ARG A O 1
ATOM 1266 N N . PHE A 1 165 ? 11.962 -4.074 11.706 1.00 96.94 165 PHE A N 1
ATOM 1267 C CA . PHE A 1 165 ? 10.699 -3.411 12.021 1.00 96.94 165 PHE A CA 1
ATOM 1268 C C . PHE A 1 165 ? 9.486 -4.322 11.770 1.00 96.94 165 PHE A C 1
ATOM 1270 O O . PHE A 1 165 ? 8.572 -4.383 12.598 1.00 96.94 165 PHE A O 1
ATOM 1277 N N . LEU A 1 166 ? 9.482 -5.055 10.655 1.00 96.62 166 LEU A N 1
ATOM 1278 C CA . LEU A 1 166 ? 8.417 -6.000 10.320 1.00 96.62 166 LEU A CA 1
ATOM 1279 C C . LEU A 1 166 ? 8.472 -7.283 11.161 1.00 96.62 166 LEU A C 1
ATOM 1281 O O . LEU A 1 166 ? 7.419 -7.837 11.473 1.00 96.62 166 LEU A O 1
ATOM 1285 N N . ASP A 1 167 ? 9.657 -7.738 11.579 1.00 96.06 167 ASP A N 1
ATOM 1286 C CA . ASP A 1 167 ? 9.818 -8.957 12.389 1.00 96.06 167 ASP A CA 1
ATOM 1287 C C . ASP A 1 167 ? 9.097 -8.858 13.744 1.00 96.06 167 ASP A C 1
ATOM 1289 O O . ASP A 1 167 ? 8.493 -9.823 14.204 1.00 96.06 167 ASP A O 1
ATOM 1293 N N . GLU A 1 168 ? 9.052 -7.666 14.342 1.00 95.00 168 GLU A N 1
ATOM 1294 C CA . GLU A 1 168 ? 8.297 -7.404 15.577 1.00 95.00 168 GLU A CA 1
ATOM 1295 C C . GLU A 1 168 ? 6.767 -7.410 15.381 1.00 95.00 168 GLU A C 1
ATOM 1297 O O . GLU A 1 168 ? 6.011 -7.466 16.354 1.00 95.00 168 GLU A O 1
ATOM 1302 N N . ARG A 1 169 ? 6.296 -7.307 14.131 1.00 94.88 169 ARG A N 1
ATOM 1303 C CA . ARG A 1 169 ? 4.892 -7.020 13.773 1.00 94.88 169 ARG A CA 1
ATOM 1304 C C . ARG A 1 169 ? 4.231 -8.120 12.945 1.00 94.88 169 ARG A C 1
ATOM 1306 O O . ARG A 1 169 ? 3.014 -8.070 12.747 1.00 94.88 169 ARG A O 1
ATOM 1313 N N . ARG A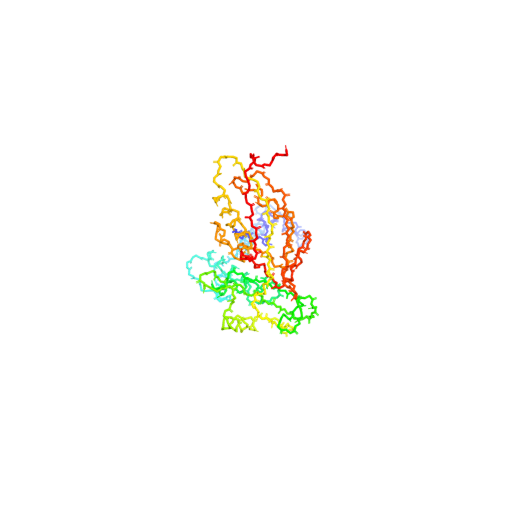 1 170 ? 4.997 -9.101 12.464 1.00 93.75 170 ARG A N 1
ATOM 1314 C CA . ARG A 1 170 ? 4.497 -10.225 11.663 1.00 93.75 170 ARG A CA 1
ATOM 1315 C C . ARG A 1 170 ? 3.732 -11.251 12.495 1.00 93.75 170 ARG A C 1
ATOM 1317 O O . ARG A 1 170 ? 3.877 -11.355 13.714 1.00 93.75 170 ARG A O 1
ATOM 1324 N N . LEU A 1 171 ? 2.956 -12.081 11.806 1.00 93.12 171 LEU A N 1
ATOM 1325 C CA . LEU A 1 171 ? 2.381 -13.289 12.391 1.00 93.12 171 LEU A CA 1
ATOM 1326 C C . LEU A 1 171 ? 3.469 -14.332 12.682 1.00 93.12 171 LEU A C 1
ATOM 1328 O O . LEU A 1 171 ? 4.405 -14.507 11.905 1.00 93.12 171 LEU A O 1
ATOM 1332 N N . ILE A 1 172 ? 3.295 -15.097 13.763 1.00 91.00 172 ILE A N 1
ATOM 1333 C CA . ILE A 1 172 ? 4.259 -16.130 14.179 1.00 91.00 172 ILE A CA 1
ATOM 1334 C C . ILE A 1 172 ? 4.476 -17.219 13.115 1.00 91.00 172 ILE A C 1
ATOM 1336 O O . ILE A 1 172 ? 5.558 -17.792 13.024 1.00 91.00 172 ILE A O 1
ATOM 1340 N N . THR A 1 173 ? 3.456 -17.487 12.298 1.00 90.88 173 THR A N 1
ATOM 1341 C CA . THR A 1 173 ? 3.457 -18.506 11.239 1.00 90.88 173 THR A CA 1
ATOM 1342 C C . THR A 1 173 ? 4.018 -18.009 9.907 1.00 90.88 173 THR A C 1
ATOM 1344 O O . THR A 1 173 ? 4.100 -18.795 8.971 1.00 90.88 173 THR A O 1
ATOM 1347 N N . CYS A 1 174 ? 4.361 -16.724 9.795 1.00 92.44 174 CYS A N 1
ATOM 1348 C CA . CYS A 1 174 ? 4.790 -16.100 8.547 1.00 92.44 174 CYS A CA 1
ATOM 1349 C C . CYS A 1 174 ? 6.302 -15.871 8.554 1.00 92.44 174 CYS A C 1
ATOM 1351 O O . CYS A 1 174 ? 6.810 -15.214 9.458 1.00 92.44 174 CYS A O 1
ATOM 1353 N N . CYS A 1 175 ? 7.019 -16.339 7.536 1.00 94.31 175 CYS A N 1
ATOM 1354 C CA . CYS A 1 175 ? 8.398 -15.932 7.269 1.00 94.31 175 CYS A CA 1
ATOM 1355 C C . CYS A 1 175 ? 8.386 -14.736 6.314 1.00 94.31 175 CYS A C 1
ATOM 1357 O O . CYS A 1 175 ? 7.927 -14.874 5.185 1.00 94.31 175 CYS A O 1
ATOM 1359 N N . HIS A 1 176 ? 8.862 -13.566 6.735 1.00 95.62 176 HIS A N 1
ATOM 1360 C CA . HIS A 1 176 ? 8.947 -12.411 5.841 1.00 95.62 176 HIS A CA 1
ATOM 1361 C C . HIS A 1 176 ? 10.360 -12.231 5.281 1.00 95.62 176 HIS A C 1
ATOM 1363 O O . HIS A 1 176 ? 11.351 -12.641 5.884 1.00 95.62 176 HIS A O 1
ATOM 1369 N N . HIS A 1 177 ? 10.433 -11.588 4.125 1.00 96.12 177 HIS A N 1
ATOM 1370 C CA . HIS A 1 177 ? 11.655 -11.245 3.413 1.00 96.12 177 HIS A CA 1
ATOM 1371 C C . HIS A 1 177 ? 11.549 -9.795 2.956 1.00 96.12 177 HIS A C 1
ATOM 1373 O O . HIS A 1 177 ? 10.461 -9.341 2.600 1.00 96.12 177 HIS A O 1
ATOM 1379 N N . VAL A 1 178 ? 12.659 -9.062 2.962 1.00 97.00 178 VAL A N 1
ATOM 1380 C CA . VAL A 1 178 ? 12.693 -7.668 2.509 1.00 97.00 178 VAL A CA 1
ATOM 1381 C C . VAL A 1 178 ? 13.775 -7.537 1.452 1.00 97.00 178 VAL A C 1
ATOM 1383 O O . VAL A 1 178 ? 14.932 -7.868 1.702 1.00 97.00 178 VAL A O 1
ATOM 1386 N N . VAL A 1 179 ? 13.387 -7.100 0.258 1.00 95.69 179 VAL A N 1
ATOM 1387 C CA . VAL A 1 179 ? 14.264 -7.042 -0.917 1.00 95.69 179 VAL A CA 1
ATOM 1388 C C . VAL A 1 179 ? 14.108 -5.711 -1.647 1.00 95.69 179 VAL A C 1
ATOM 1390 O O . VAL A 1 179 ? 13.102 -5.018 -1.505 1.00 95.69 179 VAL A O 1
ATOM 1393 N N . GLY A 1 180 ? 15.112 -5.340 -2.439 1.00 93.62 180 GLY A N 1
ATOM 1394 C CA . GLY A 1 180 ? 14.971 -4.258 -3.413 1.00 93.62 180 GLY A CA 1
ATOM 1395 C C . GLY A 1 180 ? 14.231 -4.716 -4.676 1.00 93.62 180 GLY A C 1
ATOM 1396 O O . GLY A 1 180 ? 14.113 -5.923 -4.909 1.00 93.62 180 GLY A O 1
ATOM 1397 N N . PRO A 1 181 ? 13.742 -3.778 -5.504 1.00 92.44 181 PRO A N 1
ATOM 1398 C CA . PRO A 1 181 ? 13.155 -4.106 -6.795 1.00 92.44 181 PRO A CA 1
ATOM 1399 C C . PRO A 1 181 ? 14.209 -4.716 -7.721 1.00 92.44 181 PRO A C 1
ATOM 1401 O O . PRO A 1 181 ? 15.346 -4.241 -7.797 1.00 92.44 181 PRO A O 1
ATOM 1404 N N . ALA A 1 182 ? 13.811 -5.752 -8.455 1.00 91.50 182 ALA A N 1
ATOM 1405 C CA . ALA A 1 182 ? 14.539 -6.164 -9.643 1.00 91.50 182 ALA A CA 1
ATOM 1406 C C . ALA A 1 182 ? 14.173 -5.236 -10.811 1.00 91.50 182 ALA A C 1
ATOM 1408 O O . ALA A 1 182 ? 13.120 -4.596 -10.807 1.00 91.50 182 ALA A O 1
ATOM 1409 N N . PHE A 1 183 ? 15.039 -5.158 -11.818 1.00 90.50 183 PHE A N 1
ATOM 1410 C CA . PHE A 1 183 ? 14.800 -4.336 -13.000 1.00 90.50 183 PHE A CA 1
ATOM 1411 C C . PHE A 1 183 ? 14.917 -5.186 -14.254 1.00 90.50 183 PHE A C 1
ATOM 1413 O O . PHE A 1 183 ? 15.940 -5.827 -14.485 1.00 90.50 183 PHE A O 1
ATOM 1420 N N . THR A 1 184 ? 13.864 -5.174 -15.066 1.00 92.00 184 THR A N 1
ATOM 1421 C CA . THR A 1 184 ? 13.886 -5.754 -16.407 1.00 92.00 184 THR A CA 1
ATOM 1422 C C . THR A 1 184 ? 14.230 -4.641 -17.393 1.00 92.00 184 THR A C 1
ATOM 1424 O O . THR A 1 184 ? 13.431 -3.711 -17.545 1.00 92.00 184 THR A O 1
ATOM 1427 N N . PRO A 1 185 ? 15.412 -4.682 -18.032 1.00 92.44 185 PRO A N 1
ATOM 1428 C CA . PRO A 1 185 ? 15.796 -3.665 -18.993 1.00 92.44 185 PRO A CA 1
ATOM 1429 C C . PRO A 1 185 ? 14.960 -3.816 -20.267 1.00 92.44 185 PRO A C 1
ATOM 1431 O O . PRO A 1 185 ? 14.870 -4.903 -20.847 1.00 92.44 185 PRO A O 1
ATOM 1434 N N . VAL A 1 186 ? 14.351 -2.715 -20.694 1.00 92.81 186 VAL A N 1
ATOM 1435 C CA . VAL A 1 186 ? 13.525 -2.620 -21.899 1.00 92.81 186 VAL A CA 1
ATOM 1436 C C . VAL A 1 186 ? 14.055 -1.477 -22.751 1.00 92.81 186 VAL A C 1
ATOM 1438 O O . VAL A 1 186 ? 14.275 -0.372 -22.260 1.00 92.81 186 VAL A O 1
ATOM 1441 N N . ALA A 1 187 ? 14.234 -1.743 -24.037 1.00 93.50 187 ALA A N 1
ATOM 1442 C CA . ALA A 1 187 ? 14.545 -0.730 -25.031 1.00 93.50 187 ALA A CA 1
ATOM 1443 C C . ALA A 1 187 ? 13.499 -0.777 -26.144 1.00 93.50 187 ALA A C 1
ATOM 1445 O O . ALA A 1 187 ? 12.720 -1.727 -26.257 1.00 93.50 187 ALA A O 1
ATOM 1446 N N . LEU A 1 188 ? 13.464 0.257 -26.976 1.00 93.12 188 LEU A N 1
ATOM 1447 C CA . LEU A 1 188 ? 12.543 0.311 -28.105 1.00 93.12 188 LEU A CA 1
ATOM 1448 C C . LEU A 1 188 ? 13.207 0.853 -29.361 1.00 93.12 188 LEU A C 1
ATOM 1450 O O . LEU A 1 188 ? 14.103 1.696 -29.318 1.00 93.12 188 LEU A O 1
ATOM 1454 N N . SER A 1 189 ? 12.722 0.371 -30.497 1.00 93.19 189 SER A N 1
ATOM 1455 C CA . SER A 1 189 ? 13.006 0.934 -31.808 1.00 93.19 189 SER A CA 1
ATOM 1456 C C . SER A 1 189 ? 11.712 1.504 -32.371 1.00 93.19 189 SER A C 1
ATOM 1458 O O . SER A 1 189 ? 10.753 0.760 -32.570 1.00 93.19 189 SER A O 1
ATOM 1460 N N . ALA A 1 190 ? 11.672 2.816 -32.589 1.00 92.81 190 ALA A N 1
ATOM 1461 C CA . ALA A 1 190 ? 10.488 3.513 -33.073 1.00 92.81 190 ALA A CA 1
ATOM 1462 C C . ALA A 1 190 ? 10.823 4.477 -34.215 1.00 92.81 190 ALA A C 1
ATOM 1464 O O . ALA A 1 190 ? 11.807 5.216 -34.148 1.00 92.81 190 ALA A O 1
ATOM 1465 N N . THR A 1 191 ? 9.956 4.502 -35.225 1.00 92.69 191 THR A N 1
ATOM 1466 C CA . THR A 1 191 ? 9.946 5.500 -36.297 1.00 92.69 191 THR A CA 1
ATOM 1467 C C . THR A 1 191 ? 8.700 6.358 -36.121 1.00 92.69 191 THR A C 1
ATOM 1469 O O . THR A 1 191 ? 7.574 5.889 -36.295 1.00 92.69 191 THR A O 1
ATOM 1472 N N . VAL A 1 192 ? 8.908 7.607 -35.715 1.00 91.38 192 VAL A N 1
ATOM 1473 C CA . VAL A 1 192 ? 7.860 8.556 -35.338 1.00 91.38 192 VAL A CA 1
ATOM 1474 C C . VAL A 1 192 ? 7.715 9.601 -36.435 1.00 91.38 192 VAL A C 1
ATOM 1476 O O . VAL A 1 192 ? 8.686 10.262 -36.804 1.00 91.38 192 VAL A O 1
ATOM 1479 N N . VAL A 1 193 ? 6.498 9.796 -36.931 1.00 90.31 193 VAL A N 1
ATOM 1480 C CA . VAL A 1 193 ? 6.195 10.851 -37.896 1.00 90.31 193 VAL A CA 1
ATOM 1481 C C . VAL A 1 193 ? 5.647 12.058 -37.144 1.00 90.31 193 VAL A C 1
ATOM 1483 O O . VAL A 1 193 ? 4.698 11.949 -36.365 1.00 90.31 193 VAL A O 1
ATOM 1486 N N . CYS A 1 194 ? 6.257 13.224 -37.346 1.00 87.38 194 CYS A N 1
ATOM 1487 C CA . CYS A 1 194 ? 5.844 14.456 -36.686 1.00 87.38 194 CYS A CA 1
ATOM 1488 C C . CYS A 1 194 ? 5.090 15.402 -37.624 1.00 87.38 194 CYS A C 1
ATOM 1490 O O . CYS A 1 194 ? 5.403 15.541 -38.811 1.00 87.38 194 CYS A O 1
ATOM 1492 N N . SER A 1 195 ? 4.155 16.150 -37.042 1.00 80.38 195 SER A N 1
ATOM 1493 C CA . SER A 1 195 ? 3.463 17.245 -37.725 1.00 80.38 195 SER A CA 1
ATOM 1494 C C . SER A 1 195 ? 4.451 18.312 -38.233 1.00 80.38 195 SER A C 1
ATOM 1496 O O . SER A 1 195 ? 5.422 18.662 -37.561 1.00 80.38 195 SER A O 1
ATOM 1498 N N . ALA A 1 196 ? 4.203 18.864 -39.427 1.00 70.69 196 ALA A N 1
ATOM 1499 C CA . ALA A 1 196 ? 5.140 19.735 -40.156 1.00 70.69 196 ALA A CA 1
ATOM 1500 C C . ALA A 1 196 ? 5.500 21.073 -39.462 1.00 70.69 196 ALA A C 1
ATOM 1502 O O . ALA A 1 196 ? 6.320 21.833 -39.973 1.00 70.69 196 ALA A O 1
ATOM 1503 N N . ALA A 1 197 ? 4.886 21.384 -38.318 1.00 70.00 197 ALA A N 1
ATOM 1504 C CA . ALA A 1 197 ? 5.044 22.650 -37.606 1.00 70.00 197 ALA A CA 1
ATOM 1505 C C . ALA A 1 197 ? 6.141 22.641 -36.521 1.00 70.00 197 ALA A C 1
ATOM 1507 O O . ALA A 1 197 ? 6.449 23.697 -35.969 1.00 70.00 197 ALA A O 1
ATOM 1508 N N . LEU A 1 198 ? 6.713 21.479 -36.180 1.00 75.25 198 LEU A N 1
ATOM 1509 C CA . LEU A 1 198 ? 7.640 21.324 -35.052 1.00 75.25 198 LEU A CA 1
ATOM 1510 C C . LEU A 1 198 ? 9.029 20.833 -35.483 1.00 75.25 198 LEU A C 1
ATOM 1512 O O . LEU A 1 198 ? 9.189 20.137 -36.481 1.00 75.25 198 LEU A O 1
ATOM 1516 N N . SER A 1 199 ? 10.047 21.195 -34.696 1.00 84.56 199 SER A N 1
ATOM 1517 C CA . SER A 1 199 ? 11.419 20.705 -34.875 1.00 84.56 199 SER A CA 1
ATOM 1518 C C . SER A 1 199 ? 11.522 19.223 -34.508 1.00 84.56 199 SER A C 1
ATOM 1520 O O . SER A 1 199 ? 11.111 18.829 -33.413 1.00 84.56 199 SER A O 1
ATOM 1522 N N . LEU A 1 200 ? 12.143 18.423 -35.384 1.00 86.00 200 LEU A N 1
ATOM 1523 C CA . LEU A 1 200 ? 12.376 16.983 -35.190 1.00 86.00 200 LEU A CA 1
ATOM 1524 C C . LEU A 1 200 ? 13.088 16.679 -33.862 1.00 86.00 200 LEU A C 1
ATOM 1526 O O . LEU A 1 200 ? 12.747 15.721 -33.172 1.00 86.00 200 LEU A O 1
ATOM 1530 N N . VAL A 1 201 ? 14.046 17.529 -33.477 1.00 88.62 201 VAL A N 1
ATOM 1531 C CA . VAL A 1 201 ? 14.820 17.377 -32.234 1.00 88.62 201 VAL A CA 1
ATOM 1532 C C . VAL A 1 201 ? 13.920 17.537 -31.011 1.00 88.62 201 VAL A C 1
ATOM 1534 O O . VAL A 1 201 ? 13.955 16.711 -30.106 1.00 88.62 201 VAL A O 1
ATOM 1537 N N . THR A 1 202 ? 13.055 18.553 -31.010 1.00 89.00 202 THR A N 1
ATOM 1538 C CA . THR A 1 202 ? 12.137 18.818 -29.895 1.00 89.00 202 THR A CA 1
ATOM 1539 C C . THR A 1 202 ? 11.108 17.704 -29.735 1.00 89.00 202 THR A C 1
ATOM 1541 O O . THR A 1 202 ? 10.786 17.328 -28.611 1.00 89.00 202 THR A O 1
ATOM 1544 N N . VAL A 1 203 ? 10.591 17.155 -30.839 1.00 89.75 203 VAL A N 1
ATOM 1545 C CA . VAL A 1 203 ? 9.660 16.017 -30.781 1.00 89.75 203 VAL A CA 1
ATOM 1546 C C . VAL A 1 203 ? 10.369 14.785 -30.225 1.00 89.75 203 VAL A C 1
ATOM 1548 O O . VAL A 1 203 ? 9.841 14.152 -29.315 1.00 89.75 203 VAL A O 1
ATOM 1551 N N . ARG A 1 204 ? 11.596 14.494 -30.681 1.00 90.88 204 ARG A N 1
ATOM 1552 C CA . ARG A 1 204 ? 12.404 13.393 -30.138 1.00 90.88 204 ARG A CA 1
ATOM 1553 C C . ARG A 1 204 ? 12.628 13.531 -28.631 1.00 90.88 204 ARG A C 1
ATOM 1555 O O . ARG A 1 204 ? 12.429 12.566 -27.901 1.00 90.88 204 ARG A O 1
ATOM 1562 N N . GLU A 1 205 ? 13.021 14.713 -28.161 1.00 90.44 205 GLU A N 1
ATOM 1563 C CA . GLU A 1 205 ? 13.232 14.978 -26.731 1.00 90.44 205 GLU A CA 1
ATOM 1564 C C . GLU A 1 205 ? 11.947 14.813 -25.915 1.00 90.44 205 GLU A C 1
ATOM 1566 O O . GLU A 1 205 ? 11.986 14.230 -24.834 1.00 90.44 205 GLU A O 1
ATOM 1571 N N . ARG A 1 206 ? 10.801 15.265 -26.440 1.00 91.56 206 ARG A N 1
ATOM 1572 C CA . ARG A 1 206 ? 9.496 15.081 -25.787 1.00 91.56 206 ARG A CA 1
ATOM 1573 C C . ARG A 1 206 ? 9.090 13.618 -25.696 1.00 91.56 206 ARG A C 1
ATOM 1575 O O . ARG A 1 206 ? 8.599 13.208 -24.654 1.00 91.56 206 ARG A O 1
ATOM 1582 N N . VAL A 1 207 ? 9.300 12.841 -26.758 1.00 91.38 207 VAL A N 1
ATOM 1583 C CA . VAL A 1 207 ? 9.000 11.403 -26.761 1.00 91.38 207 VAL A CA 1
ATOM 1584 C C . VAL A 1 207 ? 9.895 10.670 -25.761 1.00 91.38 207 VAL A C 1
ATOM 1586 O O . VAL A 1 207 ? 9.396 9.871 -24.977 1.00 91.38 207 VAL A O 1
ATOM 1589 N N . LEU A 1 208 ? 11.196 10.980 -25.724 1.00 91.69 208 LEU A N 1
ATOM 1590 C CA . LEU A 1 208 ? 12.109 10.421 -24.722 1.00 91.69 208 LEU A CA 1
ATOM 1591 C C . LEU A 1 208 ? 11.698 10.794 -23.294 1.00 91.69 208 LEU A C 1
ATOM 1593 O O . LEU A 1 208 ? 11.696 9.930 -22.425 1.00 91.69 208 LEU A O 1
ATOM 1597 N N . ALA A 1 209 ? 11.321 12.051 -23.048 1.00 90.50 209 ALA A N 1
ATOM 1598 C CA . ALA A 1 209 ? 10.821 12.479 -21.744 1.00 90.50 209 ALA A CA 1
ATOM 1599 C C . ALA A 1 209 ? 9.537 11.728 -21.354 1.00 90.50 209 ALA A C 1
ATOM 1601 O O . ALA A 1 209 ? 9.467 11.187 -20.257 1.00 90.50 209 ALA A O 1
ATOM 1602 N N . ALA A 1 210 ? 8.578 11.601 -22.275 1.00 90.81 210 ALA A N 1
ATOM 1603 C CA . ALA A 1 210 ? 7.343 10.856 -22.040 1.00 90.81 210 ALA A CA 1
ATOM 1604 C C . ALA A 1 210 ? 7.608 9.375 -21.723 1.00 90.81 210 ALA A C 1
ATOM 1606 O O . ALA A 1 210 ? 6.991 8.825 -20.819 1.00 90.81 210 ALA A O 1
ATOM 1607 N N . LEU A 1 211 ? 8.561 8.738 -22.412 1.00 91.12 211 LEU A N 1
ATOM 1608 C CA . LEU A 1 211 ? 8.979 7.361 -22.133 1.00 91.12 211 LEU A CA 1
ATOM 1609 C C . LEU A 1 211 ? 9.639 7.205 -20.758 1.00 91.12 211 LEU A C 1
ATOM 1611 O O . LEU A 1 211 ? 9.343 6.241 -20.053 1.00 91.12 211 LEU A O 1
ATOM 1615 N N . ARG A 1 212 ? 10.508 8.146 -20.365 1.00 88.75 212 ARG A N 1
ATOM 1616 C CA . ARG A 1 212 ? 11.116 8.162 -19.024 1.00 88.75 212 ARG A CA 1
ATOM 1617 C C . ARG A 1 212 ? 10.055 8.287 -17.939 1.00 88.75 212 ARG A C 1
ATOM 1619 O O . ARG A 1 212 ? 10.104 7.539 -16.971 1.00 88.75 212 ARG A O 1
ATOM 1626 N N . ASP A 1 213 ? 9.109 9.204 -18.119 1.00 87.69 213 ASP A N 1
ATOM 1627 C CA . ASP A 1 213 ? 8.038 9.449 -17.153 1.00 87.69 213 ASP A CA 1
ATOM 1628 C C . ASP A 1 213 ? 7.076 8.253 -17.083 1.00 87.69 213 ASP A C 1
ATOM 1630 O O . ASP A 1 213 ? 6.645 7.865 -16.000 1.00 87.69 213 ASP A O 1
ATOM 1634 N N . PHE A 1 214 ? 6.790 7.617 -18.222 1.00 88.81 214 PHE A N 1
ATOM 1635 C CA . PHE A 1 214 ? 5.924 6.441 -18.310 1.00 88.81 214 PHE A CA 1
ATOM 1636 C C . PHE A 1 214 ? 6.511 5.217 -17.596 1.00 88.81 214 PHE A C 1
ATOM 1638 O O . PHE A 1 214 ? 5.801 4.526 -16.867 1.00 88.81 214 PHE A O 1
ATOM 1645 N N . PHE A 1 215 ? 7.812 4.965 -17.763 1.00 88.50 215 PHE A N 1
ATOM 1646 C CA . PHE A 1 215 ? 8.518 3.871 -17.089 1.00 88.50 215 PHE A CA 1
ATOM 1647 C C . PHE A 1 215 ? 9.135 4.269 -15.744 1.00 88.50 215 PHE A C 1
ATOM 1649 O O . PHE A 1 215 ? 9.878 3.479 -15.155 1.00 88.50 215 PHE A O 1
ATOM 1656 N N . ALA A 1 216 ? 8.845 5.468 -15.233 1.00 85.00 216 ALA A N 1
ATOM 1657 C CA . ALA A 1 216 ? 9.389 5.909 -13.963 1.00 85.00 216 ALA A CA 1
ATOM 1658 C C . ALA A 1 216 ? 8.972 4.929 -12.844 1.00 85.00 216 ALA A C 1
ATOM 1660 O O . ALA A 1 216 ? 7.778 4.661 -12.651 1.00 85.00 216 ALA A O 1
ATOM 1661 N N . PRO A 1 217 ? 9.931 4.393 -12.062 1.00 82.00 217 PRO A N 1
ATOM 1662 C CA . PRO A 1 217 ? 9.613 3.496 -10.951 1.00 82.00 217 PRO A CA 1
ATOM 1663 C C . PRO A 1 217 ? 8.825 4.227 -9.856 1.00 82.00 217 PRO A C 1
ATOM 1665 O O . PRO A 1 217 ? 8.041 3.616 -9.127 1.00 82.00 217 PRO A O 1
ATOM 1668 N N . VAL A 1 218 ? 9.036 5.539 -9.755 1.00 83.31 218 VAL A N 1
ATOM 1669 C CA . VAL A 1 218 ? 8.395 6.460 -8.823 1.00 83.31 218 VAL A CA 1
ATOM 1670 C C . VAL A 1 218 ? 8.185 7.784 -9.556 1.00 83.31 218 VAL A C 1
ATOM 1672 O O . VAL A 1 218 ? 9.155 8.453 -9.901 1.00 83.31 218 VAL A O 1
ATOM 1675 N N . ALA A 1 219 ? 6.932 8.169 -9.764 1.00 76.44 219 ALA A N 1
ATOM 1676 C CA . ALA A 1 219 ? 6.517 9.502 -10.174 1.00 76.44 219 ALA A CA 1
ATOM 1677 C C . ALA A 1 219 ? 5.676 10.127 -9.054 1.00 76.44 219 ALA A C 1
ATOM 1679 O O . ALA A 1 219 ? 4.812 9.487 -8.450 1.00 76.44 219 ALA A O 1
ATOM 1680 N N . VAL A 1 220 ? 5.952 11.391 -8.746 1.00 67.12 220 VAL A N 1
ATOM 1681 C CA . VAL A 1 220 ? 5.191 12.138 -7.743 1.00 67.12 220 VAL A CA 1
ATOM 1682 C C . VAL A 1 220 ? 4.006 12.780 -8.451 1.00 67.12 220 VAL A C 1
ATOM 1684 O O . VAL A 1 220 ? 4.175 13.650 -9.306 1.00 67.12 220 VAL A O 1
ATOM 1687 N N . ALA A 1 221 ? 2.804 12.324 -8.122 1.00 66.44 221 ALA A N 1
ATOM 1688 C CA . ALA A 1 221 ? 1.571 12.897 -8.620 1.00 66.44 221 ALA A CA 1
ATOM 1689 C C . ALA A 1 221 ? 1.345 14.303 -8.026 1.00 66.44 221 ALA A C 1
ATOM 1691 O O . ALA A 1 221 ? 1.851 14.618 -6.945 1.00 66.44 221 ALA A O 1
ATOM 1692 N N . PRO A 1 222 ? 0.572 15.174 -8.702 1.00 59.56 222 PRO A N 1
ATOM 1693 C CA . PRO A 1 222 ? 0.334 16.545 -8.242 1.00 59.56 222 PRO A CA 1
ATOM 1694 C C . PRO A 1 222 ? -0.332 16.658 -6.861 1.00 59.56 222 PRO A C 1
ATOM 1696 O O . PRO A 1 222 ? -0.238 17.702 -6.221 1.00 59.56 222 PRO A O 1
ATOM 1699 N N . ASP A 1 223 ? -1.014 15.605 -6.406 1.00 62.38 223 ASP A N 1
ATOM 1700 C CA . ASP A 1 223 ? -1.644 15.497 -5.086 1.00 62.38 223 ASP A CA 1
ATOM 1701 C C . ASP A 1 223 ? -0.690 14.982 -3.988 1.00 62.38 223 ASP A C 1
ATOM 1703 O O . ASP A 1 223 ? -1.089 14.864 -2.830 1.00 62.38 223 ASP A O 1
ATOM 1707 N N . GLY A 1 224 ? 0.574 14.708 -4.333 1.00 60.19 224 GLY A N 1
ATOM 1708 C CA . GLY A 1 224 ? 1.578 14.130 -3.442 1.00 60.19 224 GLY A CA 1
ATOM 1709 C C . GLY A 1 224 ? 1.536 12.602 -3.361 1.00 60.19 224 GLY A C 1
ATOM 1710 O O . GLY A 1 224 ? 2.324 12.021 -2.617 1.00 60.19 224 GLY A O 1
ATOM 1711 N N . GLY A 1 225 ? 0.649 11.940 -4.113 1.00 63.03 225 GLY A N 1
ATOM 1712 C CA . GLY A 1 225 ? 0.657 10.489 -4.261 1.00 63.03 225 GLY A CA 1
ATOM 1713 C C . GLY A 1 225 ? 1.886 10.011 -5.034 1.00 63.03 225 GLY A C 1
ATOM 1714 O O . GLY A 1 225 ? 2.380 10.692 -5.928 1.00 63.03 225 GLY A O 1
ATOM 1715 N N . VAL A 1 226 ? 2.386 8.822 -4.711 1.00 65.75 226 VAL A N 1
ATOM 1716 C CA . VAL A 1 226 ? 3.425 8.171 -5.513 1.00 65.75 226 VAL A CA 1
ATOM 1717 C C . VAL A 1 226 ? 2.755 7.200 -6.481 1.00 65.75 226 VAL A C 1
ATOM 1719 O O . VAL A 1 226 ? 2.192 6.191 -6.062 1.00 65.75 226 VAL A O 1
ATOM 1722 N N . ILE A 1 227 ? 2.834 7.498 -7.775 1.00 74.06 227 ILE A N 1
ATOM 1723 C CA . ILE A 1 227 ? 2.348 6.644 -8.864 1.00 74.06 227 ILE A CA 1
ATOM 1724 C C . ILE A 1 227 ? 3.569 6.207 -9.670 1.00 74.06 227 ILE A C 1
ATOM 1726 O O . ILE A 1 227 ? 4.490 6.982 -9.866 1.00 74.06 227 ILE A O 1
ATOM 1730 N N . GLY A 1 228 ? 3.636 4.968 -10.127 1.00 82.12 228 GLY A N 1
ATOM 1731 C CA . GLY A 1 228 ? 4.735 4.514 -10.978 1.00 82.12 228 GLY A CA 1
ATOM 1732 C C . GLY A 1 228 ? 4.357 3.226 -11.678 1.00 82.12 228 GLY A C 1
ATOM 1733 O O . GLY A 1 228 ? 3.292 2.674 -11.394 1.00 82.12 228 GLY A O 1
ATOM 1734 N N . TRP A 1 229 ? 5.235 2.731 -12.551 1.00 86.56 229 TRP A N 1
ATOM 1735 C CA . TRP A 1 229 ? 4.990 1.470 -13.254 1.00 86.56 229 TRP A CA 1
ATOM 1736 C C . TRP A 1 229 ? 4.628 0.347 -12.269 1.00 86.56 229 TRP A C 1
ATOM 1738 O O . TRP A 1 229 ? 5.266 0.188 -11.219 1.00 86.56 229 TRP A O 1
ATOM 1748 N N . GLU A 1 230 ? 3.577 -0.409 -12.568 1.00 86.81 230 GLU A N 1
ATOM 1749 C CA . GLU A 1 230 ? 3.088 -1.473 -11.694 1.00 86.81 230 GLU A CA 1
ATOM 1750 C C . GLU A 1 230 ? 4.020 -2.692 -11.724 1.00 86.81 230 GLU A C 1
ATOM 1752 O O . GLU A 1 230 ? 4.524 -3.101 -12.771 1.00 86.81 230 GLU A O 1
ATOM 1757 N N . PHE A 1 231 ? 4.272 -3.279 -10.553 1.00 88.75 231 PHE A N 1
ATOM 1758 C CA . PHE A 1 231 ? 5.103 -4.476 -10.443 1.00 88.75 231 PHE A CA 1
ATOM 1759 C C . PHE A 1 231 ? 4.474 -5.642 -11.205 1.00 88.75 231 PHE A C 1
ATOM 1761 O O . PHE A 1 231 ? 3.287 -5.924 -11.048 1.00 88.75 231 PHE A O 1
ATOM 1768 N N . GLY A 1 232 ? 5.273 -6.324 -12.027 1.00 86.56 232 GLY A N 1
ATOM 1769 C CA . GLY A 1 232 ? 4.808 -7.457 -12.827 1.00 86.56 232 GLY A CA 1
ATOM 1770 C C . GLY A 1 232 ? 3.846 -7.110 -13.967 1.00 86.56 232 GLY A C 1
ATOM 1771 O O . GLY A 1 232 ? 3.425 -8.023 -14.676 1.00 86.56 232 GLY A O 1
ATOM 1772 N N . HIS A 1 233 ? 3.501 -5.831 -14.183 1.00 90.12 233 HIS A N 1
ATOM 1773 C CA . HIS A 1 233 ? 2.675 -5.442 -15.328 1.00 90.12 233 HIS A CA 1
ATOM 1774 C C . HIS A 1 233 ? 3.484 -5.611 -16.622 1.00 90.12 233 HIS A C 1
ATOM 1776 O O . HIS A 1 233 ? 4.550 -4.992 -16.748 1.00 90.12 233 HIS A O 1
ATOM 1782 N N . PRO A 1 234 ? 3.040 -6.461 -17.570 1.00 91.81 234 PRO A N 1
ATOM 1783 C CA . PRO A 1 234 ? 3.744 -6.656 -18.830 1.00 91.81 234 PRO A CA 1
ATOM 1784 C C . PRO A 1 234 ? 3.756 -5.375 -19.660 1.00 91.81 234 PRO A C 1
ATOM 1786 O O . PRO A 1 234 ? 2.780 -4.633 -19.684 1.00 91.81 234 PRO A O 1
ATOM 1789 N N . VAL A 1 235 ? 4.840 -5.142 -20.399 1.00 93.38 235 VAL A N 1
ATOM 1790 C CA . VAL A 1 235 ? 4.918 -4.006 -21.325 1.00 93.38 235 VAL A CA 1
ATOM 1791 C C . VAL A 1 235 ? 4.287 -4.416 -22.644 1.00 93.38 235 VAL A C 1
ATOM 1793 O O . VAL A 1 235 ? 4.826 -5.285 -23.334 1.00 93.38 235 VAL A O 1
ATOM 1796 N N . TYR A 1 236 ? 3.175 -3.785 -23.014 1.00 93.38 236 TYR A N 1
ATOM 1797 C CA . TYR A 1 236 ? 2.505 -4.041 -24.286 1.00 93.38 236 TYR A CA 1
ATOM 1798 C C . TYR A 1 236 ? 2.886 -3.009 -25.346 1.00 93.38 236 TYR A C 1
ATOM 1800 O O . TYR A 1 236 ? 2.877 -1.802 -25.107 1.00 93.38 236 TYR A O 1
ATOM 1808 N N . GLU A 1 237 ? 3.130 -3.480 -26.569 1.00 93.06 237 GLU A N 1
ATOM 1809 C CA . GLU A 1 237 ? 3.397 -2.618 -27.725 1.00 93.06 237 GLU A CA 1
ATOM 1810 C C . GLU A 1 237 ? 2.255 -1.605 -27.946 1.00 93.06 237 GLU A C 1
ATOM 1812 O O . GLU A 1 237 ? 2.502 -0.439 -28.236 1.00 93.06 237 GLU A O 1
ATOM 1817 N N . SER A 1 238 ? 0.999 -2.015 -27.728 1.00 93.12 238 SER A N 1
ATOM 1818 C CA . SER A 1 238 ? -0.185 -1.156 -27.881 1.00 93.12 238 SER A CA 1
ATOM 1819 C C . SER A 1 238 ? -0.261 -0.002 -26.880 1.00 93.12 238 SER A C 1
ATOM 1821 O O . SER A 1 238 ? -0.747 1.069 -27.234 1.00 93.12 238 SER A O 1
ATOM 1823 N N . GLU A 1 239 ? 0.201 -0.204 -25.643 1.00 92.75 239 GLU A N 1
ATOM 1824 C CA . GLU A 1 239 ? 0.231 0.859 -24.627 1.00 92.75 239 GLU A CA 1
ATOM 1825 C C . GLU A 1 239 ? 1.249 1.933 -25.013 1.00 92.75 239 GLU A C 1
ATOM 1827 O O . GLU A 1 239 ? 0.972 3.126 -24.906 1.00 92.75 239 GLU A O 1
ATOM 1832 N N . LEU A 1 240 ? 2.399 1.506 -25.540 1.00 92.12 240 LEU A N 1
ATOM 1833 C CA . LEU A 1 240 ? 3.437 2.410 -26.018 1.00 92.12 240 LEU A CA 1
ATOM 1834 C C . LEU A 1 240 ? 3.031 3.159 -27.283 1.00 92.12 240 LEU A C 1
ATOM 1836 O O . LEU A 1 240 ? 3.316 4.349 -27.370 1.00 92.12 240 LEU A O 1
ATOM 1840 N N . TYR A 1 241 ? 2.334 2.519 -28.227 1.00 92.56 241 TYR A N 1
ATOM 1841 C CA . TYR A 1 241 ? 1.743 3.239 -29.361 1.00 92.56 241 TYR A CA 1
ATOM 1842 C C . TYR A 1 241 ? 0.819 4.356 -28.879 1.00 92.56 241 TYR A C 1
ATOM 1844 O O . TYR A 1 241 ? 1.036 5.514 -29.225 1.00 92.56 241 TYR A O 1
ATOM 1852 N N . ALA A 1 242 ? -0.165 4.023 -28.038 1.00 91.69 242 ALA A N 1
ATOM 1853 C CA . ALA A 1 242 ? -1.137 4.993 -27.542 1.00 91.69 242 ALA A CA 1
ATOM 1854 C C . ALA A 1 242 ? -0.470 6.136 -26.758 1.00 91.69 242 ALA A C 1
ATOM 1856 O O . ALA A 1 242 ? -0.848 7.298 -26.903 1.00 91.69 242 ALA A O 1
ATOM 1857 N N . MET A 1 243 ? 0.542 5.817 -25.948 1.00 93.06 243 MET A N 1
ATOM 1858 C CA . MET A 1 243 ? 1.287 6.811 -25.182 1.00 93.06 243 MET A CA 1
ATOM 1859 C C . MET A 1 243 ? 2.102 7.740 -26.094 1.00 93.06 243 MET A C 1
ATOM 1861 O O . MET A 1 243 ? 2.008 8.958 -25.944 1.00 93.06 243 MET A O 1
ATOM 1865 N N . ILE A 1 244 ? 2.860 7.200 -27.058 1.00 92.38 244 ILE A N 1
ATOM 1866 C CA . ILE A 1 244 ? 3.715 8.010 -27.941 1.00 92.38 244 ILE A CA 1
ATOM 1867 C C . ILE A 1 244 ? 2.861 8.864 -28.894 1.00 92.38 244 ILE A C 1
ATOM 1869 O O . ILE A 1 244 ? 3.195 10.028 -29.110 1.00 92.38 244 ILE A O 1
ATOM 1873 N N . GLU A 1 245 ? 1.740 8.352 -29.413 1.00 91.38 245 GLU A N 1
ATOM 1874 C CA . GLU A 1 245 ? 0.787 9.150 -30.210 1.00 91.38 245 GLU A CA 1
ATOM 1875 C C . GLU A 1 245 ? 0.151 10.290 -29.403 1.00 91.38 245 GLU A C 1
ATOM 1877 O O . GLU A 1 245 ? -0.161 11.344 -29.952 1.00 91.38 245 GLU A O 1
ATOM 1882 N N . GLY A 1 246 ? 0.007 10.122 -28.085 1.00 90.00 246 GLY A N 1
ATOM 1883 C CA . GLY A 1 246 ? -0.472 11.173 -27.188 1.00 90.00 246 GLY A CA 1
ATOM 1884 C C . GLY A 1 246 ? 0.506 12.342 -26.997 1.00 90.00 246 GLY A C 1
ATOM 1885 O O . GLY A 1 246 ? 0.122 13.380 -26.450 1.00 90.00 246 GLY A O 1
ATOM 1886 N N . VAL A 1 247 ? 1.765 12.216 -27.432 1.00 91.19 247 VAL A N 1
ATOM 1887 C CA . VAL A 1 247 ? 2.786 13.256 -27.252 1.00 91.19 247 VAL A CA 1
ATOM 1888 C C . VAL A 1 247 ? 2.553 14.415 -28.220 1.00 91.19 247 VAL A C 1
ATOM 1890 O O . VAL A 1 247 ? 2.536 14.263 -29.440 1.00 91.19 247 VAL A O 1
ATOM 1893 N N . ALA A 1 248 ? 2.462 15.630 -27.674 1.00 88.25 248 ALA A N 1
ATOM 1894 C CA . ALA A 1 248 ? 2.234 16.840 -28.457 1.00 88.25 248 ALA A CA 1
ATOM 1895 C C . ALA A 1 248 ? 3.295 17.047 -29.558 1.00 88.25 248 ALA A C 1
ATOM 1897 O O . ALA A 1 248 ? 4.445 17.424 -29.287 1.00 88.25 248 ALA A O 1
ATOM 1898 N N . GLY A 1 249 ? 2.863 16.882 -30.810 1.00 85.94 249 GLY A N 1
ATOM 1899 C CA . GLY A 1 249 ? 3.673 17.058 -32.014 1.00 85.94 249 GLY A CA 1
ATOM 1900 C C . GLY A 1 249 ? 3.884 15.789 -32.835 1.00 85.94 249 GLY A C 1
ATOM 1901 O O . GLY A 1 249 ? 4.296 15.902 -33.994 1.00 85.94 249 GLY A O 1
ATOM 1902 N N . VAL A 1 250 ? 3.572 14.623 -32.266 1.00 89.88 250 VAL A N 1
ATOM 1903 C CA . VAL A 1 250 ? 3.493 13.348 -32.984 1.00 89.88 250 VAL A CA 1
ATOM 1904 C C . VAL A 1 250 ? 2.199 13.319 -33.799 1.00 89.88 250 VAL A C 1
ATOM 1906 O O . VAL A 1 250 ? 1.158 13.755 -33.317 1.00 89.88 250 VAL A O 1
ATOM 1909 N N . ASP A 1 251 ? 2.289 12.879 -35.053 1.00 89.56 251 ASP A N 1
ATOM 1910 C CA . ASP A 1 251 ? 1.128 12.643 -35.918 1.00 89.56 251 ASP A CA 1
ATOM 1911 C C . ASP A 1 251 ? 0.728 11.162 -35.859 1.00 89.56 251 ASP A C 1
ATOM 1913 O O . ASP A 1 251 ? -0.398 10.838 -35.500 1.00 89.56 251 ASP A O 1
ATOM 1917 N N . HIS A 1 252 ? 1.681 10.262 -36.130 1.00 89.50 252 HIS A N 1
ATOM 1918 C CA . HIS A 1 252 ? 1.522 8.813 -35.968 1.00 89.50 252 HIS A CA 1
ATOM 1919 C C . HIS A 1 252 ? 2.886 8.108 -35.843 1.00 89.50 252 HIS A C 1
ATOM 1921 O O . HIS A 1 252 ? 3.937 8.695 -36.129 1.00 89.50 252 HIS A O 1
ATOM 1927 N N . LEU A 1 253 ? 2.883 6.834 -35.437 1.00 91.00 253 LEU A N 1
ATOM 1928 C CA . LEU A 1 253 ? 4.062 5.964 -35.514 1.00 91.00 253 LEU A CA 1
ATOM 1929 C C . LEU A 1 253 ? 3.993 5.095 -36.770 1.00 91.00 253 LEU A C 1
ATOM 1931 O O . LEU A 1 253 ? 2.992 4.430 -37.019 1.00 91.00 253 LEU A O 1
ATOM 1935 N N . GLU A 1 254 ? 5.083 5.048 -37.531 1.00 90.38 254 GLU A N 1
ATOM 1936 C CA . GLU A 1 254 ? 5.201 4.161 -38.695 1.00 90.38 254 GLU A CA 1
ATOM 1937 C C . GLU A 1 254 ? 5.598 2.742 -38.272 1.00 90.38 254 GLU A C 1
ATOM 1939 O O . GLU A 1 254 ? 5.121 1.746 -38.820 1.00 90.38 254 GLU A O 1
ATOM 1944 N N . LYS A 1 255 ? 6.481 2.644 -37.274 1.00 90.75 255 LYS A N 1
ATOM 1945 C CA . LYS A 1 255 ? 6.987 1.373 -36.762 1.00 90.75 255 LYS A CA 1
ATOM 1946 C C . LYS A 1 255 ? 7.331 1.494 -35.286 1.00 90.75 255 LYS A C 1
ATOM 1948 O O . LYS A 1 255 ? 7.973 2.461 -34.886 1.00 90.75 255 LYS A O 1
ATOM 1953 N N . LEU A 1 256 ? 6.977 0.476 -34.511 1.00 93.00 256 LEU A N 1
ATOM 1954 C CA . LEU A 1 256 ? 7.433 0.265 -33.142 1.00 93.00 256 LEU A CA 1
ATOM 1955 C C . LEU A 1 256 ? 7.892 -1.188 -32.994 1.00 93.00 256 LEU A C 1
ATOM 1957 O O . LEU A 1 256 ? 7.276 -2.107 -33.529 1.00 93.00 256 LEU A O 1
ATOM 1961 N N . ALA A 1 257 ? 8.992 -1.398 -32.284 1.00 92.56 257 ALA A N 1
ATOM 1962 C CA . ALA A 1 257 ? 9.459 -2.713 -31.887 1.00 92.56 257 ALA A CA 1
ATOM 1963 C C . ALA A 1 257 ? 10.018 -2.654 -30.467 1.00 92.56 257 ALA A C 1
ATOM 1965 O O . ALA A 1 257 ? 10.876 -1.826 -30.155 1.00 92.56 257 ALA A O 1
ATOM 1966 N N . LEU A 1 258 ? 9.540 -3.566 -29.626 1.00 93.31 258 LEU A N 1
ATOM 1967 C CA . LEU A 1 258 ? 10.043 -3.779 -28.276 1.00 93.31 258 LEU A CA 1
ATOM 1968 C C . LEU A 1 258 ? 11.327 -4.607 -28.311 1.00 93.31 258 LEU A C 1
ATOM 1970 O O . LEU A 1 258 ? 11.382 -5.639 -28.983 1.00 93.31 258 LEU A O 1
ATOM 1974 N N . LEU A 1 259 ? 12.339 -4.176 -27.565 1.00 92.94 259 LEU A N 1
ATOM 1975 C CA . LEU A 1 259 ? 13.617 -4.861 -27.421 1.00 92.94 259 LEU A CA 1
ATOM 1976 C C . LEU A 1 259 ? 13.795 -5.313 -25.969 1.00 92.94 259 LEU A C 1
ATOM 1978 O O . LEU A 1 259 ? 13.627 -4.530 -25.034 1.00 92.94 259 LEU A O 1
ATOM 1982 N N . GLN A 1 260 ? 14.175 -6.574 -25.793 1.00 92.38 260 GLN A N 1
ATOM 1983 C CA . GLN A 1 260 ? 14.497 -7.169 -24.500 1.00 92.38 260 GLN A CA 1
ATOM 1984 C C . GLN A 1 260 ? 15.935 -7.687 -24.513 1.00 92.38 260 GLN A C 1
ATOM 1986 O O . GLN A 1 260 ? 16.460 -8.092 -25.555 1.00 92.38 260 GLN A O 1
ATOM 1991 N N . THR A 1 261 ? 16.577 -7.670 -23.347 1.00 90.75 261 THR A N 1
ATOM 1992 C CA . THR A 1 261 ? 17.905 -8.261 -23.182 1.00 90.75 261 THR A CA 1
ATOM 1993 C C . THR A 1 261 ? 17.846 -9.792 -23.227 1.00 90.75 261 THR A C 1
ATOM 1995 O O . THR A 1 261 ? 16.990 -10.416 -22.597 1.00 90.75 261 THR A O 1
ATOM 1998 N N . SER A 1 262 ? 18.765 -10.397 -23.974 1.00 86.31 262 SER A N 1
ATOM 1999 C CA . SER A 1 262 ? 18.980 -11.841 -24.098 1.00 86.31 262 SER A CA 1
ATOM 2000 C C . SER A 1 262 ? 20.478 -12.149 -23.963 1.00 86.31 262 SER A C 1
ATOM 2002 O O . SER A 1 262 ? 21.307 -11.238 -23.923 1.00 86.31 262 SER A O 1
ATOM 2004 N N . ALA A 1 263 ? 20.853 -13.430 -23.903 1.00 80.94 263 ALA A N 1
ATOM 2005 C CA . ALA A 1 263 ? 22.254 -13.855 -23.767 1.00 80.94 263 ALA A CA 1
ATOM 2006 C C . ALA A 1 263 ? 23.162 -13.320 -24.896 1.00 80.94 263 ALA A C 1
ATOM 2008 O O . ALA A 1 263 ? 24.341 -13.058 -24.665 1.00 80.94 263 ALA A O 1
ATOM 2009 N N . ASP A 1 264 ? 22.591 -13.104 -26.084 1.00 80.38 264 ASP A N 1
ATOM 2010 C CA . ASP A 1 264 ? 23.284 -12.614 -27.282 1.00 80.38 264 ASP A CA 1
ATOM 2011 C C . ASP A 1 264 ? 23.121 -11.093 -27.509 1.00 80.38 264 ASP A C 1
ATOM 2013 O O . ASP A 1 264 ? 23.460 -10.581 -28.577 1.00 80.38 264 ASP A O 1
ATOM 2017 N N . GLY A 1 265 ? 22.591 -10.356 -26.523 1.00 87.44 265 GLY A N 1
ATOM 2018 C CA . GLY A 1 265 ? 22.326 -8.914 -26.600 1.00 87.44 265 GLY A CA 1
ATOM 2019 C C . GLY A 1 265 ? 20.844 -8.568 -26.770 1.00 87.44 265 GLY A C 1
ATOM 2020 O O . GLY A 1 265 ? 19.963 -9.330 -26.371 1.00 87.44 265 GLY A O 1
ATOM 2021 N N . TRP A 1 266 ? 20.558 -7.391 -27.333 1.00 88.44 266 TRP A N 1
ATOM 2022 C CA . TRP A 1 266 ? 19.188 -6.901 -27.520 1.00 88.44 266 TRP A CA 1
ATOM 2023 C C . TRP A 1 266 ? 18.481 -7.620 -28.670 1.00 88.44 266 TRP A C 1
ATOM 2025 O O . TRP A 1 266 ? 18.965 -7.628 -29.803 1.00 88.44 266 TRP A O 1
ATOM 2035 N N . GLN A 1 267 ? 17.313 -8.193 -28.388 1.00 90.19 267 GLN A N 1
ATOM 2036 C CA . GLN A 1 267 ? 16.494 -8.912 -29.363 1.00 90.19 267 GLN A CA 1
ATOM 2037 C C . GLN A 1 267 ? 15.054 -8.399 -29.347 1.00 90.19 267 GLN A C 1
ATOM 2039 O O . GLN A 1 267 ? 14.557 -7.935 -28.322 1.00 90.19 267 GLN A O 1
ATOM 2044 N N . ALA A 1 268 ? 14.376 -8.480 -30.494 1.00 89.06 268 ALA A N 1
ATOM 2045 C CA . ALA A 1 268 ? 12.983 -8.063 -30.604 1.00 89.06 268 ALA A CA 1
ATOM 2046 C C . ALA A 1 268 ? 12.064 -9.034 -29.843 1.00 89.06 268 ALA A C 1
ATOM 2048 O O . ALA A 1 268 ? 12.032 -10.225 -30.149 1.00 89.06 268 ALA A O 1
ATOM 2049 N N . ALA A 1 269 ? 11.297 -8.515 -28.885 1.00 82.94 269 ALA A N 1
ATOM 2050 C CA . ALA A 1 269 ? 10.458 -9.304 -27.980 1.00 82.94 269 ALA A CA 1
ATOM 2051 C C . ALA A 1 269 ? 9.035 -9.576 -28.514 1.00 82.94 269 ALA A C 1
ATOM 2053 O O . ALA A 1 269 ? 8.208 -10.189 -27.846 1.00 82.94 269 ALA A O 1
ATOM 2054 N N . GLY A 1 270 ? 8.730 -9.138 -29.739 1.00 89.06 270 GLY A N 1
ATOM 2055 C CA . GLY A 1 270 ? 7.384 -9.217 -30.306 1.00 89.06 270 GLY A CA 1
ATOM 2056 C C . GLY A 1 270 ? 6.466 -8.125 -29.750 1.00 89.06 270 GLY A C 1
ATOM 2057 O O . GLY A 1 270 ? 6.889 -6.982 -29.609 1.00 89.06 270 GLY A O 1
ATOM 2058 N N . ARG A 1 271 ? 5.202 -8.476 -29.467 1.00 90.81 271 ARG A N 1
ATOM 2059 C CA . ARG A 1 271 ? 4.145 -7.517 -29.076 1.00 90.81 271 ARG A CA 1
ATOM 2060 C C . ARG A 1 271 ? 4.069 -7.218 -27.577 1.00 90.81 271 ARG A C 1
ATOM 2062 O O . ARG A 1 271 ? 3.306 -6.344 -27.168 1.00 90.81 271 ARG A O 1
ATOM 2069 N N . MET A 1 272 ? 4.778 -7.985 -26.753 1.00 93.00 272 MET A N 1
ATOM 2070 C CA . MET A 1 272 ? 4.742 -7.852 -25.300 1.00 93.00 272 MET A CA 1
ATOM 2071 C C . MET A 1 272 ? 6.043 -8.362 -24.684 1.00 93.00 272 MET A C 1
ATOM 2073 O O . MET A 1 272 ? 6.557 -9.397 -25.103 1.00 93.00 272 MET A O 1
ATOM 2077 N N . ILE A 1 273 ? 6.536 -7.656 -23.667 1.00 91.75 273 ILE A N 1
ATOM 2078 C CA . ILE A 1 273 ? 7.594 -8.132 -22.772 1.00 91.75 273 ILE A CA 1
ATOM 2079 C C . ILE A 1 273 ? 6.953 -8.508 -21.437 1.00 91.75 273 ILE A C 1
ATOM 2081 O O . ILE A 1 273 ? 6.367 -7.659 -20.763 1.00 91.75 273 ILE A O 1
ATOM 2085 N N . ALA A 1 274 ? 7.078 -9.777 -21.048 1.00 90.50 274 ALA A N 1
ATOM 2086 C CA . ALA A 1 274 ? 6.648 -10.238 -19.734 1.00 90.50 274 ALA A CA 1
ATOM 2087 C C . ALA A 1 274 ? 7.602 -9.709 -18.654 1.00 90.50 274 ALA A C 1
ATOM 2089 O O . ALA A 1 274 ? 8.820 -9.870 -18.763 1.00 90.50 274 ALA A O 1
ATOM 2090 N N . ILE A 1 275 ? 7.040 -9.096 -17.613 1.00 91.06 275 ILE A N 1
ATOM 2091 C CA . ILE A 1 275 ? 7.787 -8.563 -16.473 1.00 91.06 275 ILE A CA 1
ATOM 2092 C C . ILE A 1 275 ? 7.519 -9.462 -15.260 1.00 91.06 275 ILE A C 1
ATOM 2094 O O . ILE A 1 275 ? 6.355 -9.706 -14.944 1.00 91.06 275 ILE A O 1
ATOM 2098 N N . PRO A 1 276 ? 8.555 -9.972 -14.571 1.00 89.50 276 PRO A N 1
ATOM 2099 C CA . PRO A 1 276 ? 8.364 -10.757 -13.355 1.00 89.50 276 PRO A CA 1
ATOM 2100 C C . PRO A 1 276 ? 7.676 -9.958 -12.241 1.00 89.50 276 PRO A C 1
ATOM 2102 O O . PRO A 1 276 ? 7.863 -8.746 -12.131 1.00 89.50 276 PRO A O 1
ATOM 2105 N N . LEU A 1 277 ? 6.961 -10.646 -11.345 1.00 86.94 277 LEU A N 1
ATOM 2106 C CA . LEU A 1 277 ? 6.189 -10.014 -10.260 1.00 86.94 277 LEU A CA 1
ATOM 2107 C C . LEU A 1 277 ? 7.022 -9.134 -9.314 1.00 86.94 277 LEU A C 1
ATOM 2109 O O . LEU A 1 277 ? 6.488 -8.226 -8.689 1.00 86.94 277 LEU A O 1
ATOM 2113 N N . ASN A 1 278 ? 8.326 -9.389 -9.195 1.00 89.62 278 ASN A N 1
ATOM 2114 C CA . ASN A 1 278 ? 9.232 -8.610 -8.348 1.00 89.62 278 ASN A CA 1
ATOM 2115 C C . ASN A 1 278 ? 9.987 -7.492 -9.084 1.00 89.62 278 ASN A C 1
ATOM 2117 O O . ASN A 1 278 ? 10.873 -6.858 -8.500 1.00 89.62 278 ASN A O 1
ATOM 2121 N N . SER A 1 279 ? 9.707 -7.315 -10.374 1.00 89.38 279 SER A N 1
ATOM 2122 C CA . SER A 1 279 ? 10.495 -6.473 -11.260 1.00 89.38 279 SER A CA 1
ATOM 2123 C C . SER A 1 279 ? 9.740 -5.216 -11.675 1.00 89.38 279 SER A C 1
ATOM 2125 O O . SER A 1 279 ? 8.540 -5.244 -11.947 1.00 89.38 279 SER A O 1
ATOM 2127 N N . LEU A 1 280 ? 10.485 -4.118 -11.760 1.00 90.75 280 LEU A N 1
ATOM 2128 C CA . LEU A 1 280 ? 10.100 -2.891 -12.445 1.00 90.75 280 LEU A CA 1
ATOM 2129 C C . LEU A 1 280 ? 10.765 -2.842 -13.820 1.00 90.75 280 LEU A C 1
ATOM 2131 O O . LEU A 1 280 ? 11.733 -3.557 -14.095 1.00 90.75 280 LEU A O 1
ATOM 2135 N N . VAL A 1 281 ? 10.259 -1.973 -14.686 1.00 90.38 281 VAL A N 1
ATOM 2136 C CA . VAL A 1 281 ? 10.886 -1.708 -15.981 1.00 90.38 281 VAL A CA 1
ATOM 2137 C C . VAL A 1 281 ? 12.026 -0.709 -15.791 1.00 90.38 281 VAL A C 1
ATOM 2139 O O . VAL A 1 281 ? 11.874 0.299 -15.107 1.00 90.38 281 VAL A O 1
ATOM 2142 N N . SER A 1 282 ? 13.177 -0.989 -16.399 1.00 90.00 282 SER A N 1
ATOM 2143 C CA . SER A 1 282 ? 14.261 -0.019 -16.556 1.00 90.00 282 SER A CA 1
ATOM 2144 C C . SER A 1 282 ? 14.393 0.311 -18.037 1.00 90.00 282 SER A C 1
ATOM 2146 O O . SER A 1 282 ? 14.750 -0.548 -18.840 1.00 90.00 282 SER A O 1
ATOM 2148 N N . PHE A 1 283 ? 14.044 1.541 -18.409 1.00 90.38 283 PHE A N 1
ATOM 2149 C CA . PHE A 1 283 ? 14.131 1.985 -19.794 1.00 90.38 283 PHE A CA 1
ATOM 2150 C C . PHE A 1 283 ? 15.581 2.330 -20.159 1.00 90.38 283 PHE A C 1
ATOM 2152 O O . PHE A 1 283 ? 16.176 3.226 -19.558 1.00 90.38 283 PHE A O 1
ATOM 2159 N N . ASP A 1 284 ? 16.147 1.624 -21.139 1.00 89.69 284 ASP A N 1
ATOM 2160 C CA . ASP A 1 284 ? 17.502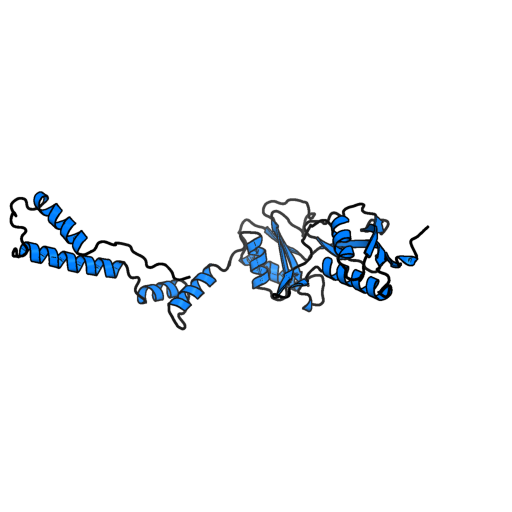 1.880 -21.632 1.00 89.69 284 ASP A CA 1
ATOM 2161 C C . ASP A 1 284 ? 17.460 2.806 -22.854 1.00 89.69 284 ASP A C 1
ATOM 2163 O O . ASP A 1 284 ? 17.162 2.403 -23.983 1.00 89.69 284 ASP A O 1
ATOM 2167 N N . GLU A 1 285 ? 17.773 4.078 -22.624 1.00 87.94 285 GLU A N 1
ATOM 2168 C CA . GLU A 1 285 ? 17.848 5.087 -23.681 1.00 87.94 285 GLU A CA 1
ATOM 2169 C C . GLU A 1 285 ? 19.015 4.885 -24.643 1.00 87.94 285 GLU A C 1
ATOM 2171 O O . GLU A 1 285 ? 18.911 5.262 -25.808 1.00 87.94 285 GLU A O 1
ATOM 2176 N N . GLY A 1 286 ? 20.128 4.318 -24.172 1.00 86.19 286 GLY A N 1
ATOM 2177 C CA . GLY A 1 286 ? 21.319 4.105 -24.991 1.00 86.19 286 GLY A CA 1
ATOM 2178 C C . GLY A 1 286 ? 21.115 2.994 -26.016 1.00 86.19 286 GLY A C 1
ATOM 2179 O O . GLY A 1 286 ? 21.629 3.075 -27.131 1.00 86.19 286 GLY A O 1
ATOM 2180 N N . ALA A 1 287 ? 20.333 1.979 -25.652 1.00 86.81 287 ALA A N 1
ATOM 2181 C CA . ALA A 1 287 ? 19.931 0.893 -26.537 1.00 86.81 287 ALA A CA 1
ATOM 2182 C C . ALA A 1 287 ? 18.695 1.221 -27.394 1.00 86.81 287 ALA A C 1
ATOM 2184 O O . ALA A 1 287 ? 18.405 0.499 -28.350 1.00 86.81 287 ALA A O 1
ATOM 2185 N N . SER A 1 288 ? 17.967 2.294 -27.073 1.00 89.56 288 SER A N 1
ATOM 2186 C CA . SER A 1 288 ? 16.759 2.687 -27.798 1.00 89.56 288 SER A CA 1
ATOM 2187 C C . SER A 1 288 ? 17.071 3.543 -29.028 1.00 89.56 288 SER A C 1
ATOM 2189 O O . SER A 1 288 ? 17.824 4.515 -28.968 1.00 89.56 288 SER A O 1
ATOM 2191 N N . SER A 1 289 ? 16.437 3.224 -30.158 1.00 89.50 289 SER A N 1
ATOM 2192 C CA . SER A 1 289 ? 16.553 3.997 -31.401 1.00 89.50 289 SER A CA 1
ATOM 2193 C C . SER A 1 289 ? 15.220 4.656 -31.744 1.00 89.50 289 SER A C 1
ATOM 2195 O O . SER A 1 289 ? 14.264 3.972 -32.101 1.00 89.50 289 SER A O 1
ATOM 2197 N N . ILE A 1 290 ? 15.158 5.986 -31.629 1.00 90.50 290 ILE A N 1
ATOM 2198 C CA . ILE A 1 290 ? 13.968 6.785 -31.956 1.00 90.50 290 ILE A CA 1
ATOM 2199 C C . ILE A 1 290 ? 14.289 7.695 -33.137 1.00 90.50 290 ILE A C 1
ATOM 2201 O O . ILE A 1 290 ? 14.961 8.723 -32.993 1.00 90.50 290 ILE A O 1
ATOM 2205 N N . GLU A 1 291 ? 13.811 7.314 -34.312 1.00 89.69 291 GLU A N 1
ATOM 2206 C CA . GLU A 1 291 ? 13.936 8.096 -35.537 1.00 89.69 291 GLU A CA 1
ATOM 2207 C C . GLU A 1 291 ? 12.694 8.969 -35.704 1.00 89.69 291 GLU A C 1
ATOM 2209 O O . GLU A 1 291 ? 11.574 8.488 -35.560 1.00 89.69 291 GLU A O 1
ATOM 2214 N N . VAL A 1 292 ? 12.886 10.262 -35.981 1.00 86.88 292 VAL A N 1
ATOM 2215 C CA . VAL A 1 292 ? 11.777 11.200 -36.198 1.00 86.88 292 VAL A CA 1
ATOM 2216 C C . VAL A 1 292 ? 11.837 11.711 -37.630 1.00 86.88 292 VAL A C 1
ATOM 2218 O O . VAL A 1 292 ? 12.845 12.295 -38.034 1.00 86.88 292 VAL A O 1
ATOM 2221 N N . ALA A 1 293 ? 10.760 11.500 -38.382 1.00 86.38 293 ALA A N 1
ATOM 2222 C CA . ALA A 1 293 ? 10.604 11.931 -39.766 1.00 86.38 293 ALA A CA 1
ATOM 2223 C C . ALA A 1 293 ? 9.496 12.986 -39.894 1.00 86.38 293 ALA A C 1
ATOM 2225 O O . ALA A 1 293 ? 8.536 13.010 -39.125 1.00 86.38 293 ALA A O 1
ATOM 2226 N N . SER A 1 294 ? 9.622 13.867 -40.888 1.00 79.50 294 SER A N 1
ATOM 2227 C CA . SER A 1 294 ? 8.559 14.824 -41.222 1.00 79.50 294 SER A CA 1
ATOM 2228 C C . SER A 1 294 ? 7.557 14.205 -42.199 1.00 79.50 294 SER A C 1
ATOM 2230 O O . SER A 1 294 ? 7.965 13.486 -43.111 1.00 79.50 294 SER A O 1
ATOM 2232 N N . VAL A 1 295 ? 6.269 14.552 -42.072 1.00 69.25 295 VAL A N 1
ATOM 2233 C CA . VAL A 1 295 ? 5.195 14.121 -43.000 1.00 69.25 295 VAL A CA 1
ATOM 2234 C C . VAL A 1 295 ? 5.555 14.368 -44.477 1.00 69.25 295 VAL A C 1
ATOM 2236 O O . VAL A 1 295 ? 5.161 13.608 -45.354 1.00 69.25 295 VAL A O 1
ATOM 2239 N N . THR A 1 296 ? 6.364 15.389 -44.775 1.00 59.62 296 THR A N 1
ATOM 2240 C CA . THR A 1 296 ? 6.763 15.752 -46.145 1.00 59.62 296 THR A CA 1
ATOM 2241 C C . THR A 1 296 ? 7.782 14.792 -46.781 1.00 59.62 296 THR A C 1
ATOM 2243 O O . THR A 1 296 ? 7.984 14.850 -47.991 1.00 59.62 296 THR A O 1
ATOM 2246 N N . GLN A 1 297 ? 8.442 13.925 -46.004 1.00 52.75 297 GLN A N 1
ATOM 2247 C CA . GLN A 1 297 ? 9.431 12.952 -46.502 1.00 52.75 297 GLN A CA 1
ATOM 2248 C C . GLN A 1 297 ? 8.871 11.536 -46.702 1.00 52.75 297 GLN A C 1
ATOM 2250 O O . GLN A 1 297 ? 9.588 10.681 -47.216 1.00 52.75 297 GLN A O 1
ATOM 2255 N N . VAL A 1 298 ? 7.607 11.289 -46.342 1.00 46.56 298 VAL A N 1
ATOM 2256 C CA . VAL A 1 298 ? 6.961 9.970 -46.430 1.00 46.56 298 VAL A CA 1
ATOM 2257 C C . VAL A 1 298 ? 5.878 10.003 -47.511 1.00 46.56 298 VAL A C 1
ATOM 2259 O O . VAL A 1 298 ? 4.685 9.933 -47.242 1.00 46.56 298 VAL A O 1
ATOM 2262 N N . LEU A 1 299 ? 6.291 10.164 -48.765 1.00 36.38 299 LEU A N 1
ATOM 2263 C CA . LEU A 1 299 ? 5.457 9.880 -49.934 1.00 36.38 299 LEU A CA 1
ATOM 2264 C C . LEU A 1 299 ? 6.333 9.127 -50.951 1.00 36.38 299 LEU A C 1
ATOM 2266 O O . LEU A 1 299 ? 7.425 9.620 -51.245 1.00 36.38 299 LEU A O 1
ATOM 2270 N N . PRO A 1 300 ? 5.912 7.947 -51.449 1.00 44.34 300 PRO A N 1
ATOM 2271 C CA . PRO A 1 300 ? 6.572 7.297 -52.579 1.00 44.34 300 PRO A CA 1
ATOM 2272 C C . PRO A 1 300 ? 6.418 8.094 -53.882 1.00 44.34 300 PRO A C 1
ATOM 2274 O O . PRO A 1 300 ? 5.408 8.823 -54.031 1.00 44.34 300 PRO A O 1
#

pLDDT: mean 88.22, std 9.63, range [36.38, 97.44]

Secondary structure (DSSP, 8-state):
-PPPPP-S----HHHHHHHHHHHHHHH-TT----STT-HHHHHHHHHHHHHHHHHHHHT---HHHHHHHHHHTT----S-HHHHHHHHHHHHHS--SB-SHHHHHHHHHHH-TTEEEEEEEET--TTTS-TT---TTEEEEEEEEPGGG--SS--HHHHHHHHHHHHTTB-TT-EEEEEPPEEEEEEEEEEEEE-TTS-HHHHHHHHHHHHHHHT-SSEE-TTS-EE-PPTT--EEHHHHHHHHHTSBTEEEEEEEEEEEEETTEEEE-TTEE---TTEEEEE-TTT-EEEEEEGGG---

Nearest PDB structures (foldseek):
  7b5h-assembly1_BH  TM=7.110E-01  e=3.261E-12  Nostoc sp. PCC 7120 = FACHB-418
  8kea-assembly1_e  TM=5.266E-01  e=1.722E-13  unclassified Caudoviricetes
  8v3w-assembly1_U  TM=5.366E-01  e=2.269E-11  Clostridioides difficile
  6j0n-assembly1_J  TM=6.932E-01  e=4.296E-10  Photorhabdus asymbiotica subsp. asymbiotica ATCC 43949
  6rao-assembly1_I  TM=6.826E-01  e=1.261E-08  Serratia entomophila

Radius of gyration: 34.58 Å; Cα contacts (8 Å, |Δi|>4): 460; chains: 1; bounding box: 84×44×98 Å

Mean predicted aligned error: 10.31 Å

Sequence (300 aa):
MAIPSINLDNRTFDDLVAELRGLIPRHAPDWTNHNASDPGITLLELFCWVGEGLIYRTNRIPESSRRRFLELLGTEVTGTLDDAVAATVRSLQSPWRAVTTADFETLVLTAFPLVARACCLADRALDRSGPDEERTGHVSVIVVPHPDSGAMAPAPALLDEVYRFLDERRLITCCHHVVGPAFTPVALSATVVCSAALSLVTVRERVLAALRDFFAPVAVAPDGGVIGWEFGHPVYESELYAMIEGVAGVDHLEKLALLQTSADGWQAAGRMIAIPLNSLVSFDEGASSIEVASVTQVLP